Protein 2F51 (pdb70)

Secondary structure (DSSP, 8-state):
---SEEE-S-HHHHHHHHHH-SS-EEEEEE-TT-HHHHHHHHHHHHHHHH-TTSEEEEEETTT-HHHHHHTT--SSSEEEEEEEETTEEEEEEEEES--HHHHHHHHHHH-/---EEEE-S-HHHHHHHHHH-SS-EEEEEE-TT-HHHHHHHHHHHHHHHH-TTSEEEEEETTT-HHHHHHTT--SSSEEEEEEEETTEEEEEEEEES--HHHHHHHHHHH-

B-factor: mean 10.54, std 7.81, range [2.0, 58.75]

Solvent-accessible surface area: 11520 Å² total; per-residue (Å²): 157,97,57,10,34,108,17,98,32,82,49,102,40,0,36,67,65,0,53,123,9,133,20,7,0,1,0,0,0,28,0,88,176,12,7,40,4,55,8,0,15,99,35,1,59,78,12,1,127,83,33,178,90,11,20,2,1,34,0,19,32,102,139,8,26,121,0,3,107,60,43,61,21,104,66,34,1,4,0,25,0,0,71,102,104,63,125,123,44,82,58,47,30,106,20,87,20,15,63,1,66,91,0,94,50,12,11,132,169,51,191,165,94,57,11,29,112,13,98,30,84,61,136,41,0,52,88,97,1,61,120,13,131,17,13,0,1,0,0,0,29,0,88,38,8,24,55,4,105,151,0,16,151,53,1,56,62,7,4,122,74,33,157,108,16,29,1,1,34,0,14,5,90,144,7,21,126,0,0,64,62,45,56,5,33,29,21,0,2,0,18,0,2,45,86,102,61,136,129,46,114,60,53,28,111,24,86,24,37,59,43,87,108,0,108,56,1,8,141,139,43,182

CATH classification: 3.40.30.10

Structure (mmCIF, N/CA/C/O backbone):
data_2F51
#
_entry.id   2F51
#
_cell.length_a   33.882
_cell.length_b   33.923
_cell.length_c   50.497
_cell.angle_alpha   106.20
_cell.angle_beta   109.02
_cell.angle_gamma   91.68
#
_symmetry.space_group_name_H-M   'P 1'
#
loop_
_entity.id
_entity.type
_entity.pdbx_description
1 polymer thioredoxin
2 water water
#
loop_
_atom_site.group_PDB
_atom_site.id
_atom_site.type_symbol
_atom_site.label_atom_id
_atom_site.label_alt_id
_atom_site.label_comp_id
_atom_site.label_asym_id
_atom_site.label_entity_id
_atom_site.label_seq_id
_atom_site.pdbx_PDB_ins_code
_atom_site.Cartn_x
_atom_site.Cartn_y
_atom_site.Cartn_z
_atom_site.occupancy
_atom_site.B_iso_or_equiv
_atom_site.auth_seq_id
_atom_site.auth_comp_id
_atom_site.auth_asym_id
_atom_site.auth_atom_id
_atom_site.pdbx_PDB_model_num
ATOM 1 N N . SER A 1 2 ? 1.756 -15.871 -24.568 1.00 18.86 2 SER A N 1
ATOM 2 C CA . SER A 1 2 ? 2.138 -14.431 -24.482 1.00 18.39 2 SER A CA 1
ATOM 3 C C . SER A 1 2 ? 1.756 -13.851 -23.121 1.00 18.27 2 SER A C 1
ATOM 4 O O . SER A 1 2 ? 0.825 -14.326 -22.483 1.00 18.64 2 SER A O 1
ATOM 7 N N . ASP A 1 3 ? 2.492 -12.831 -22.685 1.00 17.53 3 ASP A N 1
ATOM 8 C CA . ASP A 1 3 ? 2.202 -12.116 -21.436 1.00 16.29 3 ASP A CA 1
ATOM 9 C C . ASP A 1 3 ? 0.756 -11.584 -21.441 1.00 14.73 3 ASP A C 1
ATOM 10 O O . ASP A 1 3 ? 0.421 -10.724 -22.254 1.00 15.40 3 ASP A O 1
ATOM 15 N N . PRO A 1 4 ? -0.104 -12.090 -20.537 1.00 13.06 4 PRO A N 1
ATOM 16 C CA . PRO A 1 4 ? -1.485 -11.609 -20.524 1.00 12.04 4 PRO A CA 1
ATOM 17 C C . PRO A 1 4 ? -1.700 -10.294 -19.766 1.00 11.10 4 PRO A C 1
ATOM 18 O O . PRO A 1 4 ? -2.720 -9.634 -19.973 1.00 11.72 4 PRO A O 1
ATOM 22 N N . ILE A 1 5 ? -0.757 -9.922 -18.908 1.00 9.62 5 ILE A N 1
ATOM 23 C CA A ILE A 1 5 ? -0.878 -8.731 -18.067 0.50 9.28 5 ILE A CA 1
ATOM 24 C CA B ILE A 1 5 ? -0.909 -8.728 -18.079 0.50 9.30 5 ILE A CA 1
ATOM 25 C C . ILE A 1 5 ? -0.679 -7.466 -18.910 1.00 8.80 5 ILE A C 1
ATOM 26 O O . ILE A 1 5 ? 0.245 -7.391 -19.694 1.00 7.62 5 ILE A O 1
ATOM 35 N N . VAL A 1 6 ? -1.548 -6.485 -18.728 1.00 7.81 6 VAL A N 1
ATOM 36 C CA . VAL A 1 6 ? -1.413 -5.187 -19.378 1.00 7.77 6 VAL A CA 1
ATOM 37 C C . VAL A 1 6 ? -0.544 -4.304 -18.487 1.00 7.47 6 VAL A C 1
ATOM 38 O O . VAL A 1 6 ? -0.896 -4.023 -17.355 1.00 5.39 6 VAL A O 1
ATOM 42 N N . HIS A 1 7 ? 0.618 -3.912 -18.992 1.00 7.43 7 HIS A N 1
ATOM 43 C CA . HIS A 1 7 ? 1.532 -3.032 -18.268 1.00 8.34 7 HIS A CA 1
ATOM 44 C C . HIS A 1 7 ? 1.271 -1.627 -18.766 1.00 8.12 7 HIS A C 1
ATOM 45 O O . HIS A 1 7 ? 1.808 -1.209 -19.794 1.00 9.10 7 HIS A O 1
ATOM 52 N N . PHE A 1 8 ? 0.394 -0.929 -18.062 1.00 7.43 8 PHE A N 1
ATOM 53 C CA . PHE A 1 8 ? -0.147 0.326 -18.543 1.00 7.57 8 PHE A CA 1
ATOM 54 C C . PHE A 1 8 ? 0.856 1.477 -18.413 1.00 8.18 8 PHE A C 1
ATOM 55 O O . PHE A 1 8 ? 1.588 1.571 -17.427 1.00 8.50 8 PHE A O 1
ATOM 63 N N . ASN A 1 9 ? 0.851 2.344 -19.422 1.00 7.61 9 ASN A N 1
ATOM 64 C CA A ASN A 1 9 ? 1.650 3.563 -19.435 0.60 8.14 9 ASN A CA 1
ATOM 65 C CA B ASN A 1 9 ? 1.661 3.559 -19.440 0.40 8.08 9 ASN A CA 1
ATOM 66 C C . ASN A 1 9 ? 0.834 4.642 -20.121 1.00 7.92 9 ASN A C 1
ATOM 67 O O . ASN A 1 9 ? 0.475 4.506 -21.289 1.00 8.24 9 ASN A O 1
ATOM 76 N N . GLY A 1 10 ? 0.508 5.696 -19.386 1.00 7.81 10 GLY A N 1
ATOM 77 C CA . GLY A 1 10 ? -0.270 6.791 -19.947 1.00 7.59 10 GLY A CA 1
ATOM 78 C C . GLY A 1 10 ? -0.938 7.661 -18.894 1.00 6.63 10 GLY A C 1
ATOM 79 O O . GLY A 1 10 ? -0.659 7.541 -17.708 1.00 7.15 10 GLY A O 1
ATOM 80 N N . THR A 1 11 ? -1.820 8.534 -19.365 1.00 5.64 11 THR A N 1
ATOM 81 C CA . THR A 1 11 ? -2.519 9.502 -18.537 1.00 6.22 11 THR A CA 1
ATOM 82 C C . THR A 1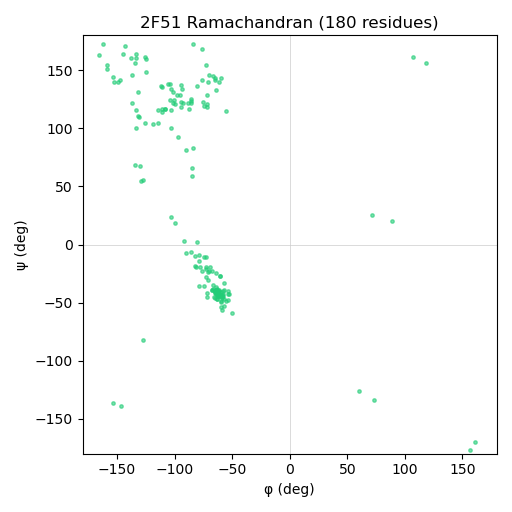 11 ? -3.730 8.871 -17.899 1.00 5.95 11 THR A C 1
ATOM 83 O O . THR A 1 11 ? -4.095 7.757 -18.238 1.00 5.94 11 THR A O 1
ATOM 87 N N . HIS A 1 12 ? -4.369 9.607 -16.993 1.00 4.55 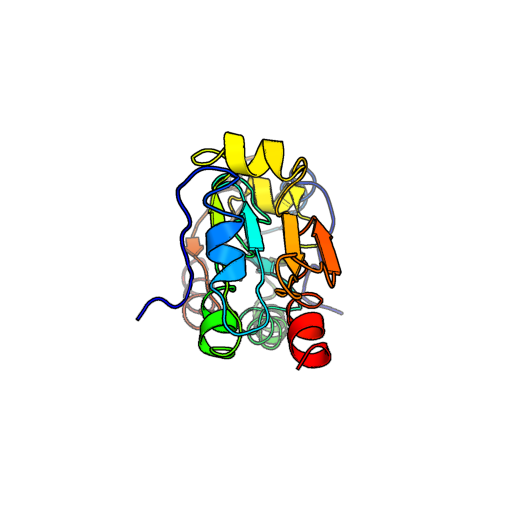12 HIS A N 1
ATOM 88 C CA . HIS A 1 12 ? -5.623 9.176 -16.386 1.00 4.75 12 HIS A CA 1
ATOM 89 C C . HIS A 1 12 ? -6.678 8.875 -17.458 1.00 4.78 12 HIS A C 1
ATOM 90 O O . HIS A 1 12 ? -7.320 7.820 -17.430 1.00 4.01 12 HIS A O 1
ATOM 97 N N . GLU A 1 13 ? -6.859 9.791 -18.405 1.00 5.68 13 GLU A N 1
ATOM 98 C CA . GLU A 1 13 ? -7.837 9.561 -19.493 1.00 5.86 13 GLU A CA 1
ATOM 99 C C . GLU A 1 13 ? -7.467 8.336 -20.341 1.00 4.55 13 GLU A C 1
ATOM 100 O O . GLU A 1 13 ? -8.336 7.542 -20.718 1.00 4.33 13 GLU A O 1
ATOM 106 N N . ALA A 1 14 ? -6.183 8.166 -20.627 1.00 4.16 14 ALA A N 1
ATOM 107 C CA . ALA A 1 14 ? -5.716 6.970 -21.322 1.00 4.80 14 ALA A CA 1
ATOM 108 C C . ALA A 1 14 ? -6.079 5.698 -20.550 1.00 4.09 14 ALA A C 1
ATOM 109 O O . ALA A 1 14 ? -6.519 4.714 -21.152 1.00 2.76 14 ALA A O 1
ATOM 111 N N . LEU A 1 15 ? -5.912 5.719 -19.225 1.00 3.34 15 LEU A N 1
ATOM 112 C CA A LEU A 1 15 ? -6.281 4.582 -18.374 0.20 4.01 15 LEU A CA 1
ATOM 113 C CA B LEU A 1 15 ? -6.281 4.573 -18.394 0.80 3.73 15 LEU A CA 1
ATOM 114 C C . LEU A 1 15 ? -7.782 4.304 -18.472 1.00 3.82 15 LEU A C 1
ATOM 115 O O . LEU A 1 15 ? -8.200 3.165 -18.676 1.00 2.85 15 LEU A O 1
ATOM 124 N N . LEU A 1 16 ? -8.593 5.347 -18.328 1.00 4.57 16 LEU A N 1
ATOM 125 C CA . LEU A 1 16 ? -10.047 5.182 -18.415 1.00 4.83 16 LEU A CA 1
ATOM 126 C C . LEU A 1 16 ? -10.476 4.592 -19.767 1.00 5.20 16 LEU A C 1
ATOM 127 O O . LEU A 1 16 ? -11.321 3.681 -19.822 1.00 5.27 16 LEU A O 1
ATOM 132 N N . ASN A 1 17 ? -9.899 5.101 -20.852 1.00 3.93 17 ASN A N 1
ATOM 133 C CA . ASN A 1 17 ? -10.197 4.568 -22.172 1.00 5.12 17 ASN A CA 1
ATOM 134 C C . ASN A 1 17 ? -9.768 3.118 -22.347 1.00 4.48 17 ASN A C 1
ATOM 135 O O . ASN A 1 17 ? -10.498 2.339 -22.951 1.00 4.68 17 ASN A O 1
ATOM 140 N N . ARG A 1 18 ? -8.612 2.747 -21.790 1.00 4.36 18 ARG A N 1
ATOM 141 C CA . ARG A 1 18 ? -8.144 1.367 -21.879 1.00 4.09 18 ARG A CA 1
ATOM 142 C C . ARG A 1 18 ? -9.097 0.428 -21.135 1.00 3.88 18 ARG A C 1
ATOM 143 O O . ARG A 1 18 ? -9.383 -0.663 -21.603 1.00 4.50 18 ARG A O 1
ATOM 151 N N . ILE A 1 19 ? -9.547 0.848 -19.961 1.00 4.03 19 ILE A N 1
ATOM 152 C CA . ILE A 1 19 ? -10.521 0.073 -19.173 1.00 4.18 19 ILE A CA 1
ATOM 153 C C . ILE A 1 19 ? -11.783 -0.144 -20.008 1.00 4.83 19 ILE A C 1
ATOM 154 O O . ILE A 1 19 ? -12.303 -1.264 -20.074 1.00 4.88 19 ILE A O 1
ATOM 159 N N . LYS A 1 20 ? -12.251 0.915 -20.675 1.00 4.97 20 LYS A N 1
ATOM 160 C CA . LYS A 1 20 ? -13.460 0.841 -21.498 1.00 5.45 20 LYS A CA 1
ATOM 161 C C . LYS A 1 20 ? -13.273 -0.003 -22.759 1.00 5.23 20 LYS A C 1
ATOM 162 O O . LYS A 1 20 ? -14.251 -0.439 -23.357 1.00 6.28 20 LYS A O 1
ATOM 168 N N . GLU A 1 21 ? -12.024 -0.222 -23.169 1.00 4.77 21 GLU A N 1
ATOM 169 C CA . GLU A 1 21 ? -11.731 -1.164 -24.266 1.00 5.40 21 GLU A CA 1
ATOM 170 C C . GLU A 1 21 ? -11.889 -2.650 -23.893 1.00 4.71 21 GLU A C 1
ATOM 171 O O . GLU A 1 21 ? -12.020 -3.487 -24.786 1.00 4.55 21 GLU A O 1
ATOM 177 N N . ALA A 1 22 ? -11.867 -2.978 -22.603 1.00 4.41 22 ALA A N 1
ATOM 178 C CA . ALA A 1 22 ? -11.975 -4.363 -22.163 1.00 4.31 22 ALA A CA 1
ATOM 179 C C . ALA A 1 22 ? -13.339 -4.987 -22.505 1.00 4.91 22 ALA A C 1
ATOM 180 O O . ALA A 1 22 ? -14.372 -4.308 -22.446 1.00 4.02 22 ALA A O 1
ATOM 182 N N . PRO A 1 23 ? -13.344 -6.273 -22.901 1.00 4.90 23 PRO A N 1
ATOM 183 C CA . PRO A 1 23 ? -14.595 -6.961 -23.210 1.00 4.89 23 PRO A CA 1
ATOM 184 C C . PRO A 1 23 ? -15.426 -7.386 -21.993 1.00 4.56 23 PRO A C 1
ATOM 185 O O . PRO A 1 23 ? -16.651 -7.567 -22.120 1.00 4.34 23 PRO A O 1
ATOM 189 N N . GLY A 1 24 ? -14.783 -7.529 -20.836 1.00 4.24 24 GLY A N 1
ATOM 190 C CA . GLY A 1 24 ? -15.463 -7.946 -19.622 1.00 3.71 24 GLY A CA 1
ATOM 191 C C . GLY A 1 24 ? -14.893 -7.336 -18.355 1.00 3.62 24 GLY A C 1
ATOM 192 O O . GLY A 1 24 ? -14.555 -6.139 -18.309 1.00 2.53 24 GLY A O 1
ATOM 193 N N . LEU A 1 25 ? -14.796 -8.163 -17.318 1.00 3.89 25 LEU A N 1
ATOM 194 C CA . LEU A 1 25 ? -14.252 -7.743 -16.040 1.00 4.28 25 LEU A CA 1
ATOM 195 C C . LEU A 1 25 ? -12.817 -7.258 -16.197 1.00 3.86 25 LEU A C 1
AT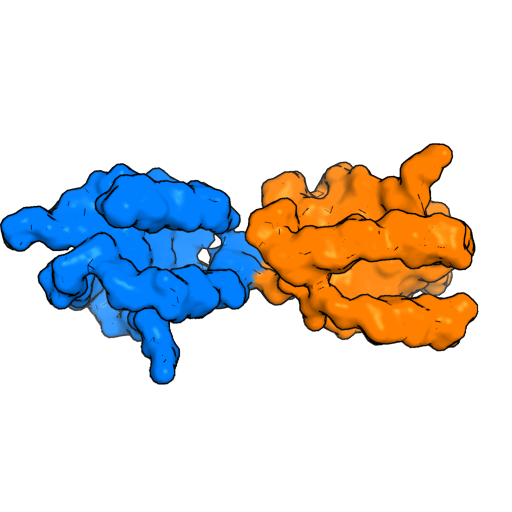OM 196 O O . LEU A 1 25 ? -12.031 -7.818 -16.955 1.00 2.79 25 LEU A O 1
ATOM 201 N N . VAL A 1 26 ? -12.485 -6.240 -15.431 1.00 4.27 26 VAL A N 1
ATOM 202 C CA A VAL A 1 26 ? -11.096 -5.826 -15.347 0.15 4.16 26 VAL A CA 1
ATOM 203 C CA B VAL A 1 26 ? -11.137 -5.688 -15.348 0.85 3.96 26 VAL A CA 1
ATOM 204 C C . VAL A 1 26 ? -10.685 -5.634 -13.891 1.00 3.91 26 VAL A C 1
ATOM 205 O O . VAL A 1 26 ? -11.466 -5.198 -13.048 1.00 3.89 26 VAL A O 1
ATOM 212 N N . LEU A 1 27 ? -9.446 -6.062 -13.613 1.00 4.17 27 LEU A N 1
ATOM 213 C CA A LEU A 1 27 ? -8.774 -5.780 -12.354 0.65 4.22 27 LEU A CA 1
ATOM 214 C CA B LEU A 1 27 ? -8.769 -5.796 -12.353 0.35 4.26 27 LEU A CA 1
ATOM 215 C C . LEU A 1 27 ? -7.652 -4.802 -12.627 1.00 3.97 27 LEU A C 1
ATOM 216 O O . LEU A 1 27 ? -6.759 -5.085 -13.435 1.00 4.33 27 LEU A O 1
ATOM 225 N N . VAL A 1 28 ? -7.705 -3.654 -11.973 1.00 4.05 28 VAL A N 1
ATOM 226 C CA . VAL A 1 28 ? -6.633 -2.653 -12.060 1.00 5.43 28 VAL A CA 1
ATOM 227 C C . VAL A 1 28 ? -5.842 -2.742 -10.752 1.00 6.33 28 VAL A C 1
ATOM 228 O O . VAL A 1 28 ? -6.423 -2.677 -9.674 1.00 7.20 28 VAL A O 1
ATOM 232 N N . ASP A 1 29 ? -4.534 -2.952 -10.864 1.00 5.16 29 ASP A N 1
ATOM 233 C CA . ASP A 1 29 ? -3.614 -3.026 -9.726 1.00 5.27 29 ASP A CA 1
ATOM 234 C C . ASP A 1 29 ? -2.637 -1.832 -9.794 1.00 3.94 29 ASP A C 1
ATOM 235 O O . ASP A 1 29 ? -1.705 -1.804 -10.609 1.00 4.11 29 ASP A O 1
ATOM 240 N N . PHE A 1 30 ? -2.863 -0.845 -8.933 1.00 3.52 30 PHE A N 1
ATOM 241 C CA . PHE A 1 30 ? -1.897 0.236 -8.741 1.00 4.12 30 PHE A CA 1
ATOM 242 C C . PHE A 1 30 ? -0.854 -0.183 -7.705 1.00 5.30 30 PHE A C 1
ATOM 243 O O . PHE A 1 30 ? -1.188 -0.530 -6.568 1.00 4.01 30 PHE A O 1
ATOM 251 N N . PHE A 1 31 ? 0.405 -0.109 -8.104 1.00 4.65 31 PHE A N 1
ATOM 252 C CA . PHE A 1 31 ? 1.508 -0.666 -7.323 1.00 5.66 31 PHE A CA 1
ATOM 253 C C . PHE A 1 31 ? 2.759 0.196 -7.448 1.00 5.15 31 PHE A C 1
ATOM 254 O O . PHE A 1 31 ? 2.838 1.053 -8.320 1.00 4.30 31 PHE A O 1
ATOM 262 N N . ALA A 1 32 ? 3.707 -0.024 -6.538 1.00 6.01 32 ALA A N 1
ATOM 263 C CA . ALA A 1 32 ? 5.070 0.476 -6.648 1.00 6.53 32 ALA A CA 1
ATOM 264 C C . ALA A 1 32 ? 6.028 -0.701 -6.523 1.00 7.02 32 ALA A C 1
ATOM 265 O O . ALA A 1 32 ? 5.744 -1.662 -5.802 1.00 6.82 32 ALA A O 1
ATOM 267 N N . THR A 1 33 ? 7.176 -0.612 -7.204 1.00 7.10 33 THR A N 1
ATOM 268 C CA . THR A 1 33 ? 8.150 -1.714 -7.261 1.00 7.60 33 THR A CA 1
ATOM 269 C C . THR A 1 33 ? 8.881 -1.966 -5.934 1.00 7.45 33 THR A C 1
ATOM 270 O O . THR A 1 33 ? 9.388 -3.061 -5.696 1.00 7.52 33 THR A O 1
ATOM 274 N N . TRP A 1 34 ? 8.929 -0.951 -5.069 1.00 7.02 34 TRP A N 1
ATOM 275 C CA . TRP A 1 34 ? 9.606 -1.044 -3.776 1.00 6.76 34 TRP A CA 1
ATOM 276 C C . TRP A 1 34 ? 8.692 -1.536 -2.648 1.00 5.90 34 TRP A C 1
ATOM 277 O O . TRP A 1 34 ? 9.155 -1.778 -1.537 1.00 5.62 34 TRP A O 1
ATOM 288 N N . CYS A 1 35 ? 7.405 -1.657 -2.963 1.00 7.33 35 CYS A N 1
ATOM 289 C CA A CYS A 1 35 ? 6.388 -2.069 -2.001 0.60 6.92 35 CYS A CA 1
ATOM 290 C CA B CYS A 1 35 ? 6.350 -2.061 -2.036 0.40 6.78 35 CYS A CA 1
ATOM 291 C C . CYS A 1 35 ? 6.314 -3.596 -1.903 1.00 6.64 35 CYS A C 1
ATOM 292 O O . CYS A 1 35 ? 6.094 -4.291 -2.888 1.00 6.75 35 CYS A O 1
ATOM 297 N N . GLY A 1 36 ? 6.535 -4.113 -0.694 1.00 6.75 36 GLY A N 1
ATOM 298 C CA . GLY A 1 36 ? 6.580 -5.554 -0.437 1.00 6.58 36 GLY A CA 1
ATOM 299 C C . GLY A 1 36 ? 5.318 -6.325 -0.789 1.00 6.62 36 GLY A C 1
ATOM 300 O O . GLY A 1 36 ? 5.376 -7.282 -1.557 1.00 7.29 36 GLY A O 1
ATOM 301 N N . PRO A 1 37 ? 4.162 -5.930 -0.222 1.00 7.42 37 PRO A N 1
ATOM 302 C CA . PRO A 1 37 ? 2.885 -6.533 -0.615 1.00 7.11 37 PRO A CA 1
ATOM 303 C C . PRO A 1 37 ? 2.639 -6.473 -2.129 1.00 7.10 37 PRO A C 1
ATOM 304 O O . PRO A 1 37 ? 2.140 -7.445 -2.706 1.00 5.78 37 PRO A O 1
ATOM 308 N N . CYS A 1 38 ? 2.989 -5.347 -2.759 1.00 6.89 38 CYS A N 1
ATOM 309 C CA A CYS A 1 38 ? 2.888 -5.207 -4.217 0.60 6.90 38 CYS A CA 1
ATOM 310 C CA B CYS A 1 38 ? 2.875 -5.208 -4.210 0.40 7.05 38 CYS A CA 1
ATOM 311 C C . CYS A 1 38 ? 3.745 -6.237 -4.943 1.00 7.09 38 CYS A C 1
ATOM 312 O O . CYS A 1 38 ? 3.318 -6.825 -5.932 1.00 7.59 38 CYS A O 1
ATOM 317 N N . GLN A 1 39 ? 4.975 -6.418 -4.465 1.00 7.40 39 GLN A N 1
ATOM 318 C CA . GLN A 1 39 ? 5.912 -7.358 -5.052 1.00 7.68 39 GLN A CA 1
ATOM 319 C C . GLN A 1 39 ? 5.360 -8.777 -4.953 1.00 7.80 39 GLN A C 1
ATOM 320 O O . GLN A 1 39 ? 5.424 -9.549 -5.905 1.00 6.62 39 GLN A O 1
ATOM 326 N N . ARG A 1 40 ? 4.799 -9.104 -3.796 1.00 7.52 40 ARG A N 1
ATOM 327 C CA A ARG A 1 40 ? 4.294 -10.447 -3.548 0.70 8.01 40 ARG A CA 1
ATOM 328 C CA B ARG A 1 40 ? 4.301 -10.449 -3.551 0.30 8.27 40 ARG A CA 1
ATOM 329 C C . ARG A 1 40 ? 3.051 -10.728 -4.390 1.00 8.50 40 ARG A C 1
ATOM 330 O O . ARG A 1 40 ? 2.904 -11.816 -4.937 1.00 9.74 40 ARG A O 1
ATOM 345 N N . LEU A 1 41 ? 2.167 -9.736 -4.507 1.00 8.00 41 LEU A N 1
ATOM 346 C CA . LEU A 1 41 ? 1.027 -9.823 -5.418 1.00 7.87 41 LEU A CA 1
ATOM 347 C C . LEU A 1 41 ? 1.490 -9.957 -6.885 1.00 6.90 41 LEU A C 1
ATOM 348 O O . LEU A 1 41 ? 0.957 -10.763 -7.654 1.00 7.22 41 LEU A O 1
ATOM 353 N N . GLY A 1 42 ? 2.494 -9.176 -7.264 1.00 7.03 42 GLY A N 1
ATOM 354 C CA . GLY A 1 42 ? 3.018 -9.208 -8.635 1.00 6.60 42 GLY A CA 1
ATOM 355 C C . GLY A 1 42 ? 3.571 -10.547 -9.075 1.00 7.26 42 GLY A C 1
ATOM 356 O O . GLY A 1 42 ? 3.593 -10.857 -10.268 1.00 6.91 42 GLY A O 1
ATOM 357 N N . GLN A 1 43 ? 4.038 -11.346 -8.120 1.00 6.90 43 GLN A N 1
ATOM 358 C CA A GLN A 1 43 ? 4.586 -12.650 -8.452 0.30 6.56 43 GLN A CA 1
ATOM 359 C CA B GLN A 1 43 ? 4.582 -12.672 -8.390 0.70 6.71 43 GLN A CA 1
ATOM 360 C C . GLN A 1 43 ? 3.491 -13.659 -8.784 1.00 6.68 43 GLN A C 1
ATOM 361 O O . GLN A 1 43 ? 3.737 -14.582 -9.544 1.00 6.85 43 GLN A O 1
ATOM 372 N N . ILE A 1 44 ? 2.282 -13.470 -8.249 1.00 6.38 44 ILE A N 1
ATOM 373 C CA A ILE A 1 44 ? 1.200 -14.440 -8.493 0.50 7.00 44 ILE A CA 1
ATOM 374 C CA B ILE A 1 44 ? 1.175 -14.425 -8.453 0.50 7.04 44 ILE A CA 1
ATOM 375 C C . ILE A 1 44 ? 0.149 -13.976 -9.508 1.00 6.52 44 ILE A C 1
ATOM 376 O O . ILE A 1 44 ? -0.579 -14.807 -10.080 1.00 6.81 44 ILE A O 1
ATOM 385 N N . LEU A 1 45 ? 0.090 -12.678 -9.789 1.00 6.89 45 LEU A N 1
ATOM 386 C CA A LEU A 1 45 ? -0.891 -12.160 -10.750 0.40 7.23 45 LEU A CA 1
ATOM 387 C CA B LEU A 1 45 ? -0.890 -12.158 -10.757 0.60 7.22 45 LEU A CA 1
ATOM 388 C C . LEU A 1 45 ? -0.814 -12.844 -12.135 1.00 7.25 45 LEU A C 1
ATOM 389 O O . LEU A 1 45 ? -1.843 -13.174 -12.719 1.00 7.22 45 LEU A O 1
ATOM 398 N N . PRO A 1 46 ? 0.402 -13.060 -12.665 1.00 7.28 46 PRO A N 1
ATOM 399 C CA . PRO A 1 46 ? 0.461 -13.694 -13.997 1.00 7.49 46 PRO A CA 1
ATOM 400 C C . PRO A 1 46 ? -0.245 -15.049 -14.088 1.00 7.48 46 PRO A C 1
ATOM 401 O O . PRO A 1 46 ? -0.913 -15.329 -15.093 1.00 6.09 46 PRO A O 1
ATOM 405 N N . SER A 1 47 ? -0.116 -15.865 -13.040 1.00 7.22 47 SER A N 1
ATOM 406 C CA . SER A 1 47 ? -0.818 -17.137 -12.959 1.00 6.88 47 SER A CA 1
ATOM 407 C C . SER A 1 47 ? -2.342 -16.980 -12.923 1.00 7.09 47 SER A C 1
ATOM 408 O O . SER A 1 47 ? -3.067 -17.734 -13.602 1.00 6.37 47 SER A O 1
ATOM 411 N N . ILE A 1 48 ? -2.827 -16.011 -12.140 1.00 5.48 48 ILE A N 1
ATOM 412 C CA . ILE A 1 48 ? -4.268 -15.713 -12.088 1.00 5.73 48 ILE A CA 1
ATOM 413 C C . ILE A 1 48 ? -4.737 -15.216 -13.450 1.00 4.83 48 ILE A C 1
ATOM 414 O O . ILE A 1 48 ? -5.791 -15.620 -13.925 1.00 5.19 48 ILE A O 1
ATOM 419 N N . ALA A 1 49 ? -3.935 -14.373 -14.091 1.00 4.96 49 ALA A N 1
ATOM 420 C CA . ALA A 1 49 ? -4.299 -13.822 -15.394 1.00 5.30 49 ALA A CA 1
ATOM 421 C C . ALA A 1 49 ? -4.377 -14.891 -16.471 1.00 6.09 49 ALA A C 1
ATOM 422 O O . ALA A 1 49 ? -5.270 -14.848 -17.319 1.00 6.13 49 ALA A O 1
ATOM 424 N N . GLU A 1 50 ? -3.426 -15.825 -16.446 1.00 5.79 50 GLU A N 1
ATOM 425 C CA . GLU A 1 50 ? -3.341 -16.908 -17.439 1.00 7.13 50 GLU A CA 1
ATOM 426 C C . GLU A 1 50 ? -4.553 -17.833 -17.356 1.00 7.34 50 GLU A C 1
ATOM 427 O O . GLU A 1 50 ? -5.029 -18.325 -18.387 1.00 7.73 50 GLU A O 1
ATOM 433 N N . ALA A 1 51 ? -5.038 -18.058 -16.129 1.00 7.75 51 ALA A N 1
ATOM 434 C CA . ALA A 1 51 ? -6.199 -18.921 -15.879 1.00 7.97 51 ALA A CA 1
ATOM 435 C C . ALA A 1 51 ? -7.550 -18.227 -16.082 1.00 8.04 51 ALA A C 1
ATOM 436 O O . ALA A 1 51 ? -8.583 -18.886 -16.051 1.00 7.28 51 ALA A O 1
ATOM 438 N N . ASN A 1 52 ? -7.543 -16.907 -16.255 1.00 8.19 52 ASN A N 1
ATOM 439 C CA . ASN A 1 52 ? -8.769 -16.129 -16.391 1.00 8.57 52 ASN A CA 1
ATOM 440 C C . ASN A 1 52 ? -8.627 -15.153 -17.553 1.00 9.07 52 ASN A C 1
ATOM 441 O O . ASN A 1 52 ? -8.583 -13.933 -17.357 1.00 9.43 52 ASN A O 1
ATOM 446 N N . LYS A 1 53 ? -8.573 -15.691 -18.768 1.00 9.08 53 LYS A N 1
ATOM 447 C CA A LYS A 1 53 ? -8.343 -14.885 -19.972 0.50 10.04 53 LYS A CA 1
ATOM 448 C CA B LYS A 1 53 ? -8.322 -14.856 -19.941 0.50 9.90 53 LYS A CA 1
ATOM 449 C C . LYS A 1 53 ? -9.535 -13.999 -20.298 1.00 10.04 53 LYS A C 1
ATOM 450 O O . LYS A 1 53 ? -9.411 -13.044 -21.062 1.00 10.72 53 LYS A O 1
ATOM 461 N N . ASP A 1 54 ? -10.692 -14.331 -19.726 1.00 9.70 54 ASP A N 1
ATOM 462 C CA . ASP A 1 54 ? -11.898 -13.504 -19.858 1.00 10.29 54 ASP A CA 1
ATOM 463 C C . ASP A 1 54 ? -11.832 -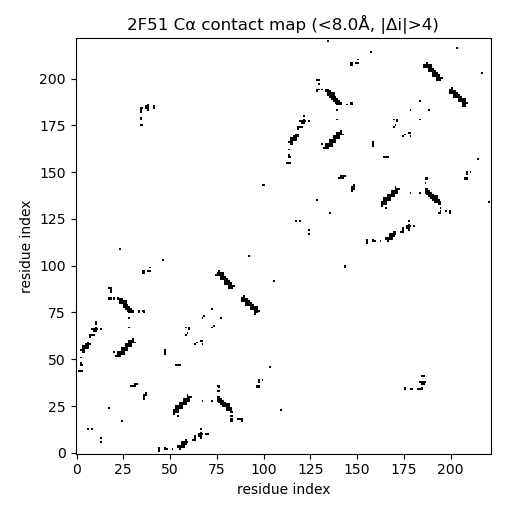12.199 -19.036 1.00 9.69 54 ASP A C 1
ATOM 464 O O . ASP A 1 54 ? -12.687 -11.327 -19.205 1.00 10.92 54 ASP A O 1
ATOM 469 N N . VAL A 1 55 ? -10.834 -12.078 -18.160 1.00 7.65 55 VAL A N 1
ATOM 470 C CA A VAL A 1 55 ? -10.630 -10.906 -17.305 0.85 6.75 55 VAL A CA 1
ATOM 471 C CA B VAL A 1 55 ? -10.676 -10.851 -17.382 0.15 7.31 55 VAL A CA 1
ATOM 472 C C . VAL A 1 55 ? -9.361 -10.185 -17.763 1.00 6.41 55 VAL A C 1
ATOM 473 O O . VAL A 1 55 ? -8.354 -10.847 -18.074 1.00 6.34 55 VAL A O 1
ATOM 480 N N . THR A 1 56 ? -9.403 -8.860 -17.779 1.00 5.11 56 THR A N 1
ATOM 481 C CA . THR A 1 56 ? -8.262 -8.032 -18.184 1.00 5.07 56 T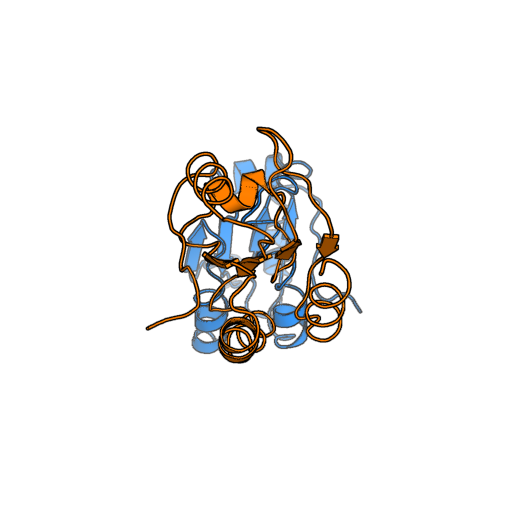HR A CA 1
ATOM 482 C C . THR A 1 56 ? -7.553 -7.530 -16.941 1.00 4.92 56 THR A C 1
ATOM 483 O O . THR A 1 56 ? -8.173 -6.888 -16.086 1.00 5.48 56 THR A O 1
ATOM 487 N N . PHE A 1 57 ? -6.273 -7.857 -16.811 1.00 3.93 57 PHE A N 1
ATOM 488 C CA . PHE A 1 57 ? -5.501 -7.457 -15.653 1.00 4.68 57 PHE A CA 1
ATOM 489 C C . PHE A 1 57 ? -4.602 -6.294 -16.038 1.00 4.28 57 PHE A C 1
ATOM 490 O O . PHE A 1 57 ? -3.721 -6.452 -16.878 1.00 4.70 57 PHE A O 1
ATOM 498 N N . ILE A 1 58 ? -4.842 -5.134 -15.436 1.00 4.29 58 ILE A N 1
ATOM 499 C CA A ILE A 1 58 ? -4.094 -3.915 -15.761 0.90 4.33 58 ILE A CA 1
ATOM 500 C CA B ILE A 1 58 ? -4.125 -3.893 -15.750 0.10 4.74 58 ILE A CA 1
ATOM 501 C C . ILE A 1 58 ? -3.247 -3.472 -14.574 1.00 4.80 58 ILE A C 1
ATOM 502 O O . ILE A 1 58 ? -3.768 -3.158 -13.514 1.00 6.20 58 ILE A O 1
ATOM 511 N N . LYS A 1 59 ? -1.931 -3.445 -14.765 1.00 4.67 59 LYS A N 1
ATOM 512 C CA . LYS A 1 59 ? -0.999 -2.990 -13.734 1.00 5.32 59 LYS A CA 1
ATOM 513 C C . LYS A 1 59 ? -0.541 -1.570 -14.036 1.00 5.01 59 LYS A C 1
ATOM 514 O O . LYS A 1 59 ? -0.168 -1.251 -15.159 1.00 4.03 59 LYS A O 1
ATOM 520 N N . VAL A 1 60 ? -0.612 -0.718 -13.023 1.00 5.23 60 VAL A N 1
ATOM 521 C CA . VAL A 1 60 ? -0.284 0.684 -13.153 1.00 4.95 60 VAL A CA 1
ATOM 522 C C . VAL A 1 60 ? 0.773 1.046 -12.109 1.00 5.24 60 VAL A C 1
ATOM 523 O O . VAL A 1 60 ? 0.473 1.177 -10.927 1.00 4.97 60 VAL A O 1
ATOM 527 N N . ASP A 1 61 ? 2.004 1.204 -12.569 1.00 5.92 61 ASP A N 1
ATOM 528 C CA . ASP A 1 61 ? 3.121 1.603 -11.720 1.00 6.13 61 ASP A CA 1
ATOM 529 C C . ASP A 1 61 ? 2.934 3.079 -11.366 1.00 5.99 61 ASP A C 1
ATOM 530 O O . ASP A 1 61 ? 2.881 3.955 -12.249 1.00 5.70 61 ASP A O 1
ATOM 535 N N . VAL A 1 62 ? 2.788 3.344 -10.068 1.00 5.56 62 VAL A N 1
ATOM 536 C CA . VAL A 1 62 ? 2.426 4.694 -9.598 1.00 6.12 62 VAL A CA 1
ATOM 537 C C . VAL A 1 62 ? 3.556 5.689 -9.754 1.00 6.44 62 VAL A C 1
ATOM 538 O O . VAL A 1 62 ? 3.317 6.913 -9.793 1.00 6.55 62 VAL A O 1
ATOM 542 N N . ASP A 1 63 ? 4.782 5.175 -9.808 1.00 6.58 63 ASP A N 1
ATOM 543 C CA . ASP A 1 63 ? 5.960 6.026 -10.044 1.00 7.26 63 ASP A CA 1
ATOM 544 C C . ASP A 1 63 ? 6.094 6.502 -11.492 1.00 7.20 63 ASP A C 1
ATOM 545 O O . ASP A 1 63 ? 6.538 7.626 -11.748 1.00 7.28 63 ASP A O 1
ATOM 550 N N . LYS A 1 64 ? 5.724 5.654 -12.436 1.00 7.65 64 LYS A N 1
ATOM 551 C CA A LYS A 1 64 ? 5.784 6.059 -13.847 0.50 7.82 64 LYS A CA 1
ATOM 552 C CA B LYS A 1 64 ? 5.763 5.985 -13.856 0.50 7.70 64 LYS A CA 1
ATOM 553 C C . LYS A 1 64 ? 4.469 6.631 -14.348 1.00 7.94 64 LYS A C 1
ATOM 554 O O . LYS A 1 64 ? 4.459 7.327 -15.375 1.00 9.33 64 LYS A O 1
ATOM 565 N N . ASN A 1 65 ? 3.379 6.374 -13.632 1.00 6.89 65 ASN A N 1
ATOM 566 C CA . ASN A 1 65 ? 2.062 6.885 -13.999 1.00 7.34 65 ASN A CA 1
ATOM 567 C C . ASN A 1 65 ? 1.419 7.601 -12.818 1.00 6.13 65 ASN A C 1
ATOM 568 O O . ASN A 1 65 ? 0.292 7.305 -12.426 1.00 5.69 65 ASN A O 1
ATOM 573 N N . GLY A 1 66 ? 2.153 8.578 -12.296 1.00 5.32 66 GLY A N 1
ATOM 574 C CA . GLY A 1 66 ? 1.744 9.358 -11.149 1.00 6.47 66 GLY A CA 1
ATOM 575 C C . GLY A 1 66 ? 0.466 10.136 -11.371 1.00 5.77 66 GLY A C 1
ATOM 576 O O . GLY A 1 66 ? -0.400 10.129 -10.517 1.00 6.19 66 GLY A O 1
ATOM 577 N N . ASN A 1 67 ? 0.342 10.783 -12.523 1.00 5.10 67 ASN A N 1
ATOM 578 C CA . ASN A 1 67 ? -0.866 11.542 -12.842 1.00 5.75 67 ASN A CA 1
ATOM 579 C C . ASN A 1 67 ? -2.108 10.649 -12.895 1.00 5.17 67 ASN A C 1
ATOM 580 O O . ASN A 1 67 ? -3.139 10.998 -12.328 1.00 6.00 67 ASN A O 1
ATOM 585 N N . ALA A 1 68 ? -1.994 9.488 -13.536 1.00 5.44 68 ALA A N 1
ATOM 586 C CA . ALA A 1 68 ? -3.103 8.523 -13.614 1.00 5.78 68 ALA A CA 1
ATOM 587 C C . ALA A 1 68 ? -3.540 8.079 -12.216 1.00 5.66 68 ALA A C 1
ATOM 588 O O . ALA A 1 68 ? -4.730 8.123 -11.878 1.00 6.33 68 ALA A O 1
ATOM 590 N N . ALA A 1 69 ? -2.568 7.678 -11.397 1.00 5.33 69 ALA A N 1
ATOM 591 C CA . ALA A 1 69 ? -2.831 7.190 -10.041 1.00 6.41 69 ALA A CA 1
ATOM 592 C C . ALA A 1 69 ? -3.444 8.273 -9.160 1.00 6.56 69 ALA A C 1
ATOM 593 O O . ALA A 1 69 ? -4.431 8.036 -8.434 1.00 7.32 69 ALA A O 1
ATOM 595 N N . ASP A 1 70 ? -2.847 9.464 -9.212 1.00 7.22 70 ASP A N 1
ATOM 596 C CA . ASP A 1 70 ? -3.290 10.576 -8.383 1.00 7.89 70 ASP A CA 1
ATOM 597 C C . ASP A 1 70 ? -4.713 10.993 -8.776 1.00 7.64 70 ASP A C 1
ATOM 598 O O . ASP A 1 70 ? -5.559 11.245 -7.903 1.00 7.00 70 ASP A O 1
ATOM 603 N N . ALA A 1 71 ? -4.988 11.004 -10.082 1.00 7.47 71 ALA A N 1
ATOM 604 C CA . ALA A 1 71 ? -6.305 11.379 -10.607 1.00 7.97 71 ALA A CA 1
ATOM 605 C C . ALA A 1 71 ? -7.348 10.299 -10.348 1.00 7.85 71 ALA A C 1
ATOM 606 O O . ALA A 1 71 ? -8.524 10.596 -10.218 1.00 6.52 71 ALA A O 1
ATOM 608 N N . TYR A 1 72 ? -6.905 9.048 -10.257 1.00 8.32 72 TYR A N 1
ATOM 609 C CA . TYR A 1 72 ? -7.800 7.926 -9.950 1.00 8.85 72 TYR A CA 1
ATOM 610 C C . TYR A 1 72 ? -8.121 7.852 -8.454 1.00 9.21 72 TYR A C 1
ATOM 611 O O . TYR A 1 72 ? -8.970 7.064 -8.035 1.00 9.64 72 TYR A O 1
ATOM 620 N N . GLY A 1 73 ? -7.431 8.659 -7.653 1.00 8.94 73 GLY A N 1
ATOM 621 C CA . GLY A 1 73 ? -7.679 8.745 -6.229 1.00 8.68 73 GLY A CA 1
ATOM 622 C C . GLY A 1 73 ? -6.897 7.765 -5.375 1.00 8.58 73 GLY A C 1
ATOM 623 O O . GLY A 1 73 ? -7.254 7.541 -4.213 1.00 8.71 73 GLY A O 1
ATOM 624 N N . VAL A 1 74 ? -5.801 7.233 -5.909 1.00 6.75 74 VAL A N 1
ATOM 625 C CA . VAL A 1 74 ? -5.002 6.229 -5.212 1.00 7.59 74 VAL A CA 1
ATOM 626 C C . VAL A 1 74 ? -4.086 6.900 -4.198 1.00 7.10 74 VAL A C 1
ATOM 627 O O . VAL A 1 74 ? -3.478 7.932 -4.492 1.00 6.43 74 VAL A O 1
ATOM 631 N N . SER A 1 75 ? -4.000 6.314 -3.006 1.00 6.84 75 SER A N 1
ATOM 632 C CA . SER A 1 75 ? -3.088 6.777 -1.969 1.00 7.73 75 SER A CA 1
ATOM 633 C C . SER A 1 75 ? -2.265 5.574 -1.516 1.00 8.22 75 SER A C 1
ATOM 634 O O . SER A 1 75 ? -1.170 5.355 -2.020 1.00 9.78 75 SER A O 1
ATOM 637 N N . SER A 1 76 ? -2.813 4.754 -0.626 1.00 7.46 76 SER A N 1
ATOM 638 C CA . SER A 1 76 ? -2.119 3.540 -0.192 1.00 6.53 76 SER A CA 1
ATOM 639 C C . SER A 1 76 ? -2.105 2.450 -1.280 1.00 6.35 76 SER A C 1
ATOM 640 O O . SER A 1 76 ? -2.983 2.407 -2.140 1.00 6.12 76 SER A O 1
ATOM 643 N N . ILE A 1 77 ? -1.104 1.572 -1.220 1.00 5.80 77 ILE A N 1
ATOM 644 C CA . ILE A 1 77 ? -0.917 0.526 -2.221 1.00 5.59 77 ILE A CA 1
ATOM 645 C C . ILE A 1 77 ? -0.648 -0.851 -1.598 1.00 5.45 77 ILE A C 1
ATOM 646 O O . ILE A 1 77 ? -0.324 -0.940 -0.408 1.00 5.39 77 ILE A O 1
ATOM 651 N N . PRO A 1 78 ? -0.853 -1.945 -2.366 1.00 5.41 78 PRO A N 1
ATOM 652 C CA . PRO A 1 78 ? -1.398 -1.998 -3.722 1.00 5.73 78 PRO A CA 1
ATOM 653 C C . PRO A 1 78 ? -2.886 -1.672 -3.670 1.00 5.76 78 PRO A C 1
ATOM 654 O O . PRO A 1 78 ? -3.574 -2.065 -2.727 1.00 6.17 78 PRO A O 1
ATOM 658 N N . ALA A 1 79 ? -3.356 -0.903 -4.642 1.00 5.39 79 ALA A N 1
ATOM 659 C CA . ALA A 1 79 ? -4.737 -0.494 -4.680 1.00 4.45 79 ALA A CA 1
ATOM 660 C C . ALA A 1 79 ? -5.379 -1.262 -5.812 1.00 4.07 79 ALA A C 1
ATOM 661 O O . ALA A 1 79 ? -4.986 -1.112 -6.979 1.00 4.50 79 ALA A O 1
ATOM 663 N N . LEU A 1 80 ? -6.346 -2.102 -5.452 1.00 4.41 80 LEU A N 1
ATOM 664 C CA . LEU A 1 80 ? -7.067 -2.948 -6.389 1.00 4.79 80 LEU A CA 1
ATOM 665 C C . LEU A 1 80 ? -8.474 -2.414 -6.639 1.00 4.49 80 LEU A C 1
ATOM 666 O O . LEU A 1 80 ? -9.183 -2.000 -5.706 1.00 6.14 80 LEU A O 1
ATOM 671 N N . PHE A 1 81 ? -8.878 -2.455 -7.904 1.00 3.99 81 PHE A N 1
ATOM 672 C CA . PHE A 1 81 ? -10.225 -2.087 -8.317 1.00 3.94 81 PHE A CA 1
ATOM 673 C C . PHE A 1 81 ? -10.744 -3.104 -9.341 1.00 3.83 81 PHE A C 1
ATOM 674 O O . PHE A 1 81 ? -10.115 -3.308 -10.387 1.00 5.40 81 PHE A O 1
ATOM 682 N N . PHE A 1 82 ? -11.871 -3.739 -9.030 1.00 3.82 82 PHE A N 1
ATOM 683 C CA . PHE A 1 82 ? -12.597 -4.571 -9.988 1.00 4.91 82 PHE A CA 1
ATOM 684 C C . PHE A 1 82 ? -13.641 -3.681 -10.596 1.00 4.89 82 PHE A C 1
ATOM 685 O O . PHE A 1 82 ? -14.494 -3.156 -9.884 1.00 3.62 82 PHE A O 1
ATOM 693 N N . VAL A 1 83 ? -13.535 -3.494 -11.908 1.00 6.15 83 VAL A N 1
ATOM 694 C CA . VAL A 1 83 ? -14.401 -2.629 -12.666 1.00 7.31 83 VAL A CA 1
ATOM 695 C C . VAL A 1 83 ? -14.901 -3.308 -13.940 1.00 8.91 83 VAL A C 1
ATOM 696 O O . VAL A 1 83 ? -14.361 -4.318 -14.395 1.00 7.13 83 VAL A O 1
ATOM 700 N N . LYS A 1 84 ? -15.947 -2.723 -14.512 1.00 12.23 84 LYS A N 1
ATOM 701 C CA . LYS A 1 84 ? -16.532 -3.219 -15.743 1.00 13.24 84 LYS A CA 1
ATOM 702 C C . LYS A 1 84 ? -17.182 -2.033 -16.471 1.00 15.43 84 LYS A C 1
ATOM 703 O O . LYS A 1 84 ? -17.785 -1.161 -15.834 1.00 16.03 84 LYS A O 1
ATOM 709 N N . LYS A 1 85 ? -17.032 -1.983 -17.792 1.00 16.95 85 LYS A N 1
ATOM 710 C CA . LYS A 1 85 ? -17.688 -0.946 -18.601 1.00 17.70 85 LYS A CA 1
ATOM 711 C C . LYS A 1 85 ? -19.190 -1.104 -18.505 1.00 18.53 85 LYS A C 1
ATOM 712 O O . LYS A 1 85 ? -19.714 -2.210 -18.643 1.00 18.12 85 LYS A O 1
ATOM 718 N N . GLU A 1 86 ? -19.860 0.023 -18.271 1.00 19.82 86 GLU A N 1
ATOM 719 C CA . GLU A 1 86 ? -21.298 0.091 -18.153 1.00 20.47 86 GLU A CA 1
ATOM 720 C C . GLU A 1 86 ? -21.756 1.276 -19.011 1.00 20.98 86 GLU A C 1
ATOM 721 O O . GLU A 1 86 ? -21.627 2.437 -18.610 1.00 20.72 86 GLU A O 1
ATOM 727 N N . GLY A 1 87 ? -22.250 0.979 -20.211 1.00 21.52 87 GLY A N 1
ATOM 728 C CA . GLY A 1 87 ? -22.558 2.019 -21.186 1.00 21.34 87 GLY A CA 1
ATOM 729 C C . GLY A 1 87 ? -21.278 2.769 -21.492 1.00 21.45 87 GLY A C 1
ATOM 730 O O . GLY A 1 87 ? -20.273 2.158 -21.825 1.00 22.46 87 GLY A O 1
ATOM 731 N N . ASN A 1 88 ? -21.306 4.089 -21.342 1.00 21.26 88 ASN A N 1
ATOM 732 C CA . ASN A 1 88 ? -20.112 4.925 -21.534 1.00 21.06 88 ASN A CA 1
ATOM 733 C C . ASN A 1 88 ? -19.457 5.296 -20.196 1.00 20.87 88 ASN A C 1
ATOM 734 O O . ASN A 1 88 ? -18.661 6.242 -20.114 1.00 20.75 88 ASN A O 1
ATOM 739 N N . GLU A 1 89 ? -19.797 4.538 -19.153 1.00 20.26 89 GLU A N 1
ATOM 740 C CA . GLU A 1 89 ? -19.245 4.752 -17.819 1.00 19.15 89 GLU A CA 1
ATOM 741 C C . GLU A 1 89 ? -18.630 3.459 -17.279 1.00 18.50 89 GLU A C 1
ATOM 742 O O . GLU A 1 89 ? -18.921 2.357 -17.747 1.00 18.17 89 GLU A O 1
ATOM 748 N N . ILE A 1 90 ? -17.774 3.618 -16.282 1.00 17.22 90 ILE A N 1
ATOM 749 C CA A ILE A 1 90 ? -17.123 2.489 -15.637 0.70 16.63 90 ILE A CA 1
ATOM 750 C CA B ILE A 1 90 ? -17.145 2.480 -15.632 0.30 16.72 90 ILE A CA 1
ATOM 751 C C . ILE A 1 90 ? -17.824 2.235 -14.290 1.00 16.17 90 ILE A C 1
ATOM 752 O O . ILE A 1 90 ? -17.939 3.146 -13.470 1.00 16.48 90 ILE A O 1
ATOM 761 N N . LYS A 1 91 ? -18.291 1.000 -14.091 1.00 14.88 91 LYS A N 1
ATOM 762 C CA . LYS A 1 91 ? -18.887 0.556 -12.825 1.00 13.47 91 LYS A CA 1
ATOM 763 C C . LYS A 1 91 ? -17.817 -0.136 -11.977 1.00 11.36 91 LYS A C 1
ATOM 764 O O . LYS A 1 91 ? -17.133 -1.023 -12.471 1.00 10.63 91 LYS A O 1
ATOM 770 N N . THR A 1 92 ? -17.677 0.272 -10.719 1.00 9.51 92 THR A N 1
ATOM 771 C CA . THR A 1 92 ? -16.742 -0.370 -9.785 1.00 9.16 92 THR A CA 1
ATOM 772 C C . THR A 1 92 ? -17.482 -1.426 -8.960 1.00 8.11 92 THR A C 1
ATOM 773 O O . THR A 1 92 ? -18.448 -1.116 -8.273 1.00 7.00 92 THR A O 1
ATOM 777 N N . LEU A 1 93 ? -16.992 -2.661 -9.028 1.00 6.88 93 LEU A N 1
ATOM 778 C CA A LEU A 1 93 ? -17.642 -3.814 -8.403 0.50 7.32 93 LEU A CA 1
ATOM 779 C CA B LEU A 1 93 ? -17.651 -3.805 -8.404 0.50 7.18 93 LEU A CA 1
ATOM 780 C C . LEU A 1 93 ? -17.080 -4.093 -7.015 1.00 6.67 93 LEU A C 1
ATOM 781 O O . LEU A 1 93 ? -17.802 -4.525 -6.103 1.00 5.64 93 LEU A O 1
ATOM 790 N N . ASP A 1 94 ? -15.789 -3.870 -6.861 1.00 6.36 94 ASP A N 1
ATOM 791 C CA . ASP A 1 94 ? -15.136 -3.999 -5.567 1.00 6.89 94 ASP A CA 1
ATOM 792 C C . ASP A 1 94 ? -13.852 -3.185 -5.605 1.00 6.06 94 ASP A C 1
ATOM 793 O O . ASP A 1 94 ? -13.273 -2.941 -6.681 1.00 6.34 94 ASP A O 1
ATOM 798 N N . GLN A 1 95 ? -13.400 -2.757 -4.437 1.00 5.64 95 GLN A N 1
ATOM 799 C CA . GLN A 1 95 ? -12.134 -2.061 -4.338 1.00 6.56 95 GLN A CA 1
ATOM 800 C C . GLN A 1 95 ? -11.565 -2.261 -2.941 1.00 7.16 95 GLN A C 1
ATOM 801 O O . GLN A 1 95 ? -12.323 -2.314 -1.952 1.00 6.99 95 GLN A O 1
ATOM 807 N N . PHE A 1 96 ? -10.249 -2.369 -2.869 1.00 7.00 96 PHE A N 1
ATOM 808 C CA . PHE A 1 96 ? -9.556 -2.524 -1.603 1.00 7.01 96 PHE A CA 1
ATOM 809 C C . PHE A 1 96 ? -8.066 -2.271 -1.767 1.00 7.65 96 PHE A C 1
ATOM 810 O O . PHE A 1 96 ? -7.541 -2.269 -2.881 1.00 7.28 96 PHE A O 1
ATOM 818 N N . VAL A 1 97 ? -7.406 -2.049 -0.634 1.00 6.67 97 VAL A N 1
ATOM 819 C CA . VAL A 1 97 ? -5.976 -1.872 -0.563 1.00 6.69 97 VAL A CA 1
ATOM 820 C C . VAL A 1 97 ? -5.374 -3.076 0.143 1.00 7.45 97 VAL A C 1
ATOM 821 O O . VAL A 1 97 ? -5.907 -3.520 1.167 1.00 8.16 97 VAL A O 1
ATOM 825 N N . GLY A 1 98 ? -4.278 -3.600 -0.401 1.00 7.04 98 GLY A N 1
ATOM 826 C CA . GLY A 1 98 ? -3.582 -4.735 0.180 1.00 7.32 98 GLY A CA 1
ATOM 827 C C . GLY A 1 98 ? -3.548 -5.938 -0.738 1.00 7.85 98 GLY A C 1
ATOM 828 O O . GLY A 1 98 ? -4.413 -6.097 -1.593 1.00 8.27 98 GLY A O 1
ATOM 829 N N . ALA A 1 99 ? -2.563 -6.809 -0.522 1.00 8.26 99 ALA A N 1
ATOM 830 C CA . ALA A 1 99 ? -2.347 -7.982 -1.369 1.00 7.92 99 ALA A CA 1
ATOM 831 C C . ALA A 1 99 ? -3.224 -9.140 -0.924 1.00 8.94 99 ALA A C 1
ATOM 832 O O . ALA A 1 99 ? -2.722 -10.233 -0.584 1.00 8.65 99 ALA A O 1
ATOM 834 N N . ASP A 1 100 ? -4.538 -8.896 -0.931 1.00 8.26 100 ASP A N 1
ATOM 835 C CA . ASP A 1 100 ? -5.504 -9.887 -0.489 1.00 8.26 100 ASP A CA 1
ATOM 836 C C . ASP A 1 100 ? -5.808 -10.814 -1.648 1.00 7.62 100 ASP A C 1
ATOM 837 O O . ASP A 1 100 ? -6.811 -10.655 -2.348 1.00 7.47 100 ASP A O 1
ATOM 842 N N . VAL A 1 101 ? -4.938 -11.801 -1.818 1.00 7.97 101 VAL A N 1
ATOM 843 C CA . VAL A 1 101 ? -5.017 -12.721 -2.947 1.00 7.55 101 VAL A CA 1
ATOM 844 C C . VAL A 1 101 ? -6.319 -13.509 -2.943 1.00 7.44 101 VAL A C 1
ATOM 845 O O . VAL A 1 101 ? -6.934 -13.708 -4.002 1.00 7.11 101 VAL A O 1
ATOM 849 N N . SER A 1 102 ? -6.741 -13.930 -1.756 1.00 8.05 102 SER A N 1
ATOM 850 C CA . SER A 1 102 ? -7.943 -14.738 -1.604 1.00 7.16 102 SER A CA 1
ATOM 851 C C . SER A 1 102 ? -9.195 -13.965 -2.050 1.00 6.76 102 SER A C 1
ATOM 852 O O . SER A 1 102 ? -10.055 -14.543 -2.715 1.00 4.62 102 SER A O 1
ATOM 855 N N . ARG A 1 103 ? -9.252 -12.659 -1.750 1.00 5.98 103 ARG A N 1
ATOM 856 C CA A ARG A 1 103 ? -10.387 -11.837 -2.162 0.40 5.87 103 ARG A CA 1
ATOM 857 C CA B ARG A 1 103 ? -10.358 -11.787 -2.154 0.60 5.26 103 ARG A CA 1
ATOM 858 C C . ARG A 1 103 ? -10.348 -11.550 -3.661 1.00 5.19 103 ARG A C 1
ATOM 859 O O . ARG A 1 103 ? -11.407 -11.468 -4.306 1.00 4.61 103 ARG A O 1
ATOM 874 N N . ILE A 1 104 ? -9.146 -11.412 -4.218 1.00 4.51 104 ILE A N 1
ATOM 875 C CA . ILE A 1 104 ? -8.989 -11.297 -5.668 1.00 4.61 104 ILE A CA 1
ATOM 876 C C . ILE A 1 104 ? -9.606 -12.514 -6.349 1.00 4.86 104 ILE A C 1
ATOM 877 O O . ILE A 1 104 ? -10.449 -12.370 -7.247 1.00 3.36 104 ILE A O 1
ATOM 882 N N . LYS A 1 105 ? -9.195 -13.706 -5.911 1.00 3.98 105 LYS A N 1
ATOM 883 C CA . LYS A 1 105 ? -9.714 -14.948 -6.472 1.00 3.88 105 LYS A CA 1
ATOM 884 C C . LYS A 1 105 ? -11.226 -15.079 -6.279 1.00 3.56 105 LYS A C 1
ATOM 885 O O . LYS A 1 105 ? -11.945 -15.485 -7.210 1.00 4.69 105 LYS A O 1
ATOM 891 N N . ALA A 1 106 ? -11.703 -14.734 -5.086 1.00 3.16 106 ALA A N 1
ATOM 892 C CA . ALA A 1 106 ? -13.127 -14.845 -4.756 1.00 4.36 106 ALA A CA 1
ATOM 893 C C . ALA A 1 106 ? -13.968 -13.907 -5.600 1.00 4.01 106 ALA A C 1
ATOM 894 O O . ALA A 1 106 ? -15.051 -14.288 -6.056 1.00 4.24 106 ALA A O 1
ATOM 896 N N . ASP A 1 107 ? -13.473 -12.684 -5.792 1.00 4.29 107 ASP A N 1
ATOM 897 C CA . ASP A 1 107 ? -14.136 -11.686 -6.637 1.00 5.64 107 ASP A CA 1
ATOM 898 C C . ASP A 1 107 ? -14.232 -12.151 -8.098 1.00 5.41 107 ASP A C 1
ATOM 899 O O . ASP A 1 107 ? -15.279 -12.021 -8.729 1.00 5.73 107 ASP A O 1
ATOM 904 N N . ILE A 1 108 ? -13.147 -12.708 -8.626 1.00 6.60 108 ILE A N 1
ATOM 905 C CA . ILE A 1 108 ? -13.155 -13.244 -9.992 1.00 6.90 108 ILE A CA 1
ATOM 906 C C . ILE A 1 108 ? -14.211 -14.341 -10.155 1.00 7.85 108 ILE A C 1
ATOM 907 O O . ILE A 1 108 ? -14.973 -14.329 -11.125 1.00 7.70 108 ILE A O 1
ATOM 912 N N . GLU A 1 109 ? -14.264 -15.267 -9.200 1.00 8.06 109 GLU A N 1
ATOM 913 C CA . GLU A 1 109 ? -15.202 -16.399 -9.265 1.00 9.38 109 GLU A CA 1
ATOM 914 C C . GLU A 1 109 ? -16.651 -15.955 -9.126 1.00 9.66 109 GLU A C 1
ATOM 915 O O . GLU A 1 109 ? -17.530 -16.470 -9.793 1.00 8.69 109 GLU A O 1
ATOM 921 N N . LYS A 1 110 ? -16.885 -14.989 -8.247 1.00 11.39 110 LYS A N 1
ATOM 922 C CA . LYS A 1 110 ? -18.228 -14.516 -7.951 1.00 12.49 110 LYS A CA 1
ATOM 923 C C . LYS A 1 110 ? -18.767 -13.707 -9.118 1.00 13.12 110 LYS A C 1
ATOM 924 O O . LYS A 1 110 ? -19.914 -13.873 -9.532 1.00 12.29 110 LYS A O 1
ATOM 930 N N . PHE A 1 111 ? -17.937 -12.821 -9.655 1.00 13.91 111 PHE A N 1
ATOM 931 C CA . PHE A 1 111 ? -18.384 -11.970 -10.750 1.00 15.49 111 PHE A CA 1
ATOM 932 C C . PHE A 1 111 ? -18.658 -12.781 -12.040 1.00 16.44 111 PHE A C 1
ATOM 933 O O . PHE A 1 111 ? -19.536 -12.408 -12.833 1.00 17.24 111 PHE A O 1
ATOM 941 N N A LYS A 1 112 ? -17.966 -13.904 -12.226 0.50 16.43 112 LYS A N 1
ATOM 942 N N B LYS A 1 112 ? -17.919 -13.874 -12.233 0.50 16.15 112 LYS A N 1
ATOM 943 C CA A LYS A 1 112 ? -18.282 -14.816 -13.333 0.50 16.65 112 LYS A CA 1
ATOM 944 C CA B LYS A 1 112 ? -18.205 -14.820 -13.313 0.50 16.19 112 LYS A CA 1
ATOM 945 C C A LYS A 1 112 ? -17.986 -16.266 -12.966 0.50 16.85 112 LYS A C 1
ATOM 946 C C B LYS A 1 112 ? -19.525 -15.531 -13.040 0.50 16.21 112 LYS A C 1
ATOM 947 O O A LYS A 1 112 ? -18.841 -16.964 -12.412 0.50 17.65 112 LYS A O 1
ATOM 948 O O B LYS A 1 112 ? -19.860 -15.811 -11.887 0.50 16.24 112 LYS A O 1
ATOM 959 N N . SER B 1 2 ? 5.382 -32.614 21.029 1.00 20.89 2 SER B N 1
ATOM 960 C CA . SER B 1 2 ? 5.390 -31.134 20.860 1.00 20.30 2 SER B CA 1
ATOM 961 C C . SER B 1 2 ? 5.692 -30.724 19.403 1.00 19.49 2 SER B C 1
ATOM 962 O O . SER B 1 2 ? 6.293 -31.483 18.639 1.00 19.34 2 SER B O 1
ATOM 965 N N . ASP B 1 3 ? 5.251 -29.523 19.043 1.00 18.40 3 ASP B N 1
ATOM 966 C CA . ASP B 1 3 ? 5.349 -28.992 17.673 1.00 17.69 3 ASP B CA 1
ATOM 967 C C . ASP B 1 3 ? 6.792 -28.585 17.381 1.00 16.87 3 ASP B C 1
ATOM 968 O O . ASP B 1 3 ? 7.326 -27.717 18.061 1.00 16.12 3 ASP B O 1
ATOM 973 N N . PRO B 1 4 ? 7.428 -29.208 16.360 1.00 16.40 4 PRO B N 1
ATOM 974 C CA . PRO B 1 4 ? 8.837 -28.935 16.103 1.00 15.43 4 PRO B CA 1
ATOM 975 C C . PRO B 1 4 ? 9.086 -27.636 15.313 1.00 14.96 4 PRO B C 1
ATOM 976 O O . PRO B 1 4 ? 10.234 -27.335 15.007 1.00 16.01 4 PRO B O 1
ATOM 980 N N . ILE B 1 5 ? 8.031 -26.884 14.998 1.00 12.79 5 ILE B N 1
ATOM 981 C CA . ILE B 1 5 ? 8.143 -25.678 14.192 1.00 11.35 5 ILE B CA 1
ATOM 982 C C . ILE B 1 5 ? 7.839 -24.469 15.060 1.00 9.66 5 ILE B C 1
ATOM 983 O O . ILE B 1 5 ? 6.901 -24.492 15.851 1.00 8.00 5 ILE B O 1
ATOM 988 N N . VAL B 1 6 ? 8.653 -23.431 14.910 1.00 8.36 6 VAL B N 1
ATOM 989 C CA . VAL B 1 6 ? 8.410 -22.142 15.521 1.00 8.60 6 VAL B CA 1
ATOM 990 C C . VAL B 1 6 ? 7.494 -21.328 14.594 1.00 7.73 6 VAL B C 1
ATOM 991 O O . VAL B 1 6 ? 7.811 -21.101 13.421 1.00 8.35 6 VAL B O 1
ATOM 995 N N . HIS B 1 7 ? 6.350 -20.916 15.109 1.00 6.89 7 HIS B N 1
ATOM 996 C CA . HIS B 1 7 ? 5.425 -20.089 14.350 1.00 8.07 7 HIS B CA 1
ATOM 997 C C . HIS B 1 7 ? 5.591 -18.687 14.869 1.00 8.98 7 HIS B C 1
ATOM 998 O O . HIS B 1 7 ? 5.046 -18.350 15.921 1.00 10.42 7 HIS B O 1
ATOM 1005 N N . PHE B 1 8 ? 6.342 -17.873 14.134 1.00 8.32 8 PHE B N 1
ATOM 1006 C CA . PHE B 1 8 ? 6.766 -16.577 14.628 1.00 8.28 8 PHE B CA 1
ATOM 1007 C C . PHE B 1 8 ? 5.835 -15.432 14.231 1.00 8.45 8 PHE B C 1
ATOM 1008 O O . PHE B 1 8 ? 5.464 -15.305 13.068 1.00 8.86 8 PHE B O 1
ATOM 1016 N N . ASN B 1 9 ? 5.511 -14.584 15.210 1.00 7.57 9 ASN B N 1
ATOM 1017 C CA . ASN B 1 9 ? 4.829 -13.324 14.976 1.00 7.89 9 ASN B CA 1
ATOM 1018 C C . ASN B 1 9 ? 5.546 -12.222 15.708 1.00 7.52 9 ASN B C 1
ATOM 1019 O O . ASN B 1 9 ? 5.856 -12.361 16.891 1.00 7.36 9 ASN B O 1
ATOM 1024 N N . GLY B 1 10 ? 5.823 -11.131 15.006 1.00 7.09 10 GLY B N 1
ATOM 1025 C CA . GLY B 1 10 ? 6.564 -10.050 15.606 1.00 7.65 10 GLY B CA 1
ATOM 1026 C C . GLY B 1 10 ? 7.279 -9.163 14.617 1.00 7.55 10 GLY B C 1
ATOM 1027 O O . GLY B 1 10 ? 7.186 -9.344 13.395 1.00 7.77 10 GLY B O 1
ATOM 1028 N N . THR B 1 11 ? 8.010 -8.208 15.169 1.00 6.66 11 THR B N 1
ATOM 1029 C CA . THR B 1 11 ? 8.743 -7.232 14.379 1.00 6.67 11 THR B CA 1
ATOM 1030 C C . THR B 1 11 ? 10.014 -7.836 13.780 1.00 6.52 11 THR B C 1
ATOM 1031 O O . THR B 1 11 ? 10.466 -8.915 14.177 1.00 6.91 11 THR B O 1
ATOM 1035 N N . HIS B 1 12 ? 10.618 -7.105 12.854 1.00 5.98 12 HIS B N 1
ATOM 1036 C CA . HIS B 1 12 ? 11.933 -7.470 12.338 1.00 6.69 12 HIS B CA 1
ATOM 1037 C C . HIS B 1 12 ? 12.961 -7.661 13.463 1.00 6.62 12 HIS B C 1
ATOM 1038 O O . HIS B 1 12 ? 13.676 -8.668 13.492 1.00 7.62 12 HIS B O 1
ATOM 1045 N N . GLU B 1 13 ? 13.012 -6.710 14.393 1.00 7.26 13 GLU B N 1
ATOM 1046 C CA . GLU B 1 13 ? 13.921 -6.782 15.548 1.00 7.62 13 GLU B CA 1
ATOM 1047 C C . GLU B 1 13 ? 13.636 -8.005 16.439 1.00 6.54 13 GLU B C 1
ATOM 1048 O O . GLU B 1 13 ? 14.561 -8.656 16.946 1.00 5.90 13 GLU B O 1
ATOM 1054 N N . ALA B 1 14 ? 12.359 -8.319 16.628 1.00 5.11 14 ALA B N 1
ATOM 1055 C CA . ALA B 1 14 ? 11.977 -9.496 17.413 1.00 5.29 14 ALA B CA 1
ATOM 1056 C C . ALA B 1 14 ? 12.391 -10.793 16.711 1.00 5.23 14 ALA B C 1
ATOM 1057 O O . ALA B 1 14 ? 12.730 -11.792 17.372 1.00 3.96 14 ALA B O 1
ATOM 1059 N N . LEU B 1 15 ? 12.335 -10.795 15.377 1.00 3.94 15 LEU B N 1
ATOM 1060 C CA A LEU B 1 15 ? 12.742 -11.966 14.601 0.30 4.51 15 LEU B CA 1
ATOM 1061 C CA B LEU B 1 15 ? 12.749 -11.963 14.602 0.70 4.32 15 LEU B CA 1
ATOM 1062 C C . LEU B 1 15 ? 14.246 -12.199 14.749 1.00 4.28 15 LEU B C 1
ATOM 1063 O O . LEU B 1 15 ? 14.684 -13.330 15.020 1.00 4.19 15 LEU B O 1
ATOM 1072 N N . LEU B 1 16 ? 15.037 -11.136 14.577 1.00 4.11 16 LEU B N 1
ATOM 1073 C CA . LEU B 1 16 ? 16.492 -11.235 14.761 1.00 5.10 16 LEU B CA 1
ATOM 1074 C C . LEU B 1 16 ? 16.864 -11.704 16.169 1.00 5.01 16 LEU B C 1
ATOM 1075 O O . LEU B 1 16 ? 17.754 -12.549 16.322 1.00 5.56 16 LEU B O 1
ATOM 1080 N N . ASN B 1 17 ? 16.222 -11.125 17.186 1.00 5.66 17 ASN B N 1
ATOM 1081 C CA A ASN B 1 17 ? 16.415 -11.543 18.581 0.60 5.92 17 ASN B CA 1
ATOM 1082 C CA B ASN B 1 17 ? 16.431 -11.553 18.572 0.40 5.92 17 ASN B CA 1
ATOM 1083 C C . ASN B 1 17 ? 16.125 -13.039 18.754 1.00 5.90 17 ASN B C 1
ATOM 1084 O O . ASN B 1 17 ? 16.878 -13.750 19.429 1.00 6.24 17 ASN B O 1
ATOM 1093 N N . ARG B 1 18 ? 15.037 -13.511 18.136 1.00 6.20 18 ARG B N 1
ATOM 1094 C CA A ARG B 1 18 ? 14.637 -14.925 18.199 0.75 6.34 18 ARG B CA 1
ATOM 1095 C CA B ARG B 1 18 ? 14.640 -14.926 18.205 0.25 6.30 18 ARG B CA 1
ATOM 1096 C C . ARG B 1 18 ? 15.648 -15.831 17.491 1.00 6.69 18 ARG B C 1
ATOM 1097 O O . ARG B 1 18 ? 15.984 -16.918 17.973 1.00 6.88 18 ARG B O 1
ATOM 1112 N N . ILE B 1 19 ? 16.151 -15.385 16.347 1.00 6.88 19 ILE B N 1
ATOM 1113 C CA . ILE B 1 19 ? 17.185 -16.137 15.645 1.00 5.98 19 ILE B CA 1
ATOM 1114 C C . ILE B 1 19 ? 18.438 -16.296 16.526 1.00 4.68 19 ILE B C 1
ATOM 1115 O O . ILE B 1 19 ? 19.025 -17.368 16.576 1.00 5.76 19 ILE B O 1
ATOM 1120 N N . LYS B 1 20 ? 18.814 -15.235 17.237 1.00 4.01 20 LYS B N 1
ATOM 1121 C CA A LYS B 1 20 ? 19.984 -15.225 18.115 0.50 4.07 20 LYS B CA 1
ATOM 1122 C CA B LYS B 1 20 ? 19.998 -15.259 18.092 0.50 4.24 20 LYS B CA 1
ATOM 1123 C C . LYS B 1 20 ? 19.833 -16.113 19.354 1.00 3.51 20 LYS B C 1
ATOM 1124 O O . LYS B 1 20 ? 20.817 -16.439 20.009 1.00 3.37 20 LYS B O 1
ATOM 1135 N N . GLU B 1 21 ? 18.602 -16.496 19.685 1.00 3.21 21 GLU B N 1
ATOM 1136 C CA . GLU B 1 21 ? 18.364 -17.436 20.790 1.00 3.41 21 GLU B CA 1
ATOM 1137 C C . GLU B 1 21 ? 18.577 -18.885 20.337 1.00 2.87 21 GLU B C 1
ATOM 1138 O O . GLU B 1 21 ? 18.762 -19.781 21.174 1.00 3.02 21 GLU B O 1
ATOM 1144 N N . ALA B 1 22 ? 18.542 -19.125 19.025 1.00 3.11 22 ALA B N 1
ATOM 1145 C CA . ALA B 1 22 ? 18.674 -20.499 18.517 1.00 3.10 22 ALA B CA 1
ATOM 1146 C C . ALA B 1 22 ? 20.062 -21.047 18.835 1.00 3.39 22 ALA B C 1
ATOM 1147 O O . ALA B 1 22 ? 21.051 -20.309 18.806 1.00 3.09 22 ALA B O 1
ATOM 1149 N N . PRO B 1 23 ? 20.144 -22.346 19.155 1.00 3.21 23 PRO B N 1
ATOM 1150 C CA . PRO B 1 23 ? 21.453 -22.909 19.497 1.00 3.88 23 PRO B CA 1
ATOM 1151 C C . PRO B 1 23 ? 22.377 -23.207 18.304 1.00 3.72 23 PRO B C 1
ATOM 1152 O O . PRO B 1 23 ? 23.600 -23.303 18.486 1.00 4.63 23 PRO B O 1
ATOM 1156 N N . GLY B 1 24 ? 21.815 -23.323 17.105 1.00 3.27 24 GLY B N 1
ATOM 1157 C CA . GLY B 1 24 ? 22.581 -23.695 15.908 1.00 3.34 24 GLY B CA 1
ATOM 1158 C C . GLY B 1 24 ? 21.968 -23.176 14.620 1.00 2.00 24 GLY B C 1
ATOM 1159 O O . GLY B 1 24 ? 21.565 -22.012 14.545 1.00 2.00 24 GLY B O 1
ATOM 1160 N N . LEU B 1 25 ? 21.928 -24.028 13.595 1.00 2.34 25 LEU B N 1
ATOM 1161 C CA . LEU B 1 25 ? 21.355 -23.657 12.306 1.00 3.45 25 LEU B CA 1
ATOM 1162 C C . LEU B 1 25 ? 19.866 -23.284 12.406 1.00 3.72 25 LEU B C 1
ATOM 1163 O O . LEU B 1 25 ? 19.109 -23.906 13.149 1.00 2.00 25 LEU B O 1
ATOM 1168 N N . VAL B 1 26 ? 19.488 -22.246 11.659 1.00 4.31 26 VAL B N 1
ATOM 1169 C CA A VAL B 1 26 ? 18.103 -21.791 11.584 0.50 4.62 26 VAL B CA 1
ATOM 1170 C CA B VAL B 1 26 ? 18.103 -21.791 11.584 0.50 4.62 26 VAL B CA 1
ATOM 1171 C C . VAL B 1 26 ? 17.677 -21.737 10.121 1.00 5.06 26 VAL B C 1
ATOM 1172 O O . VAL B 1 26 ? 18.421 -21.247 9.274 1.00 4.93 26 VAL B O 1
ATOM 1179 N N . LEU B 1 27 ? 16.489 -22.264 9.833 1.00 5.40 27 LEU B N 1
ATOM 1180 C CA . LEU B 1 27 ? 15.837 -22.066 8.545 1.00 5.05 27 LEU B CA 1
ATOM 1181 C C . LEU B 1 27 ? 14.622 -21.164 8.821 1.00 5.45 27 LEU B C 1
ATOM 1182 O O . LEU B 1 27 ? 13.733 -21.534 9.592 1.00 6.27 27 LEU B O 1
ATOM 1187 N N . VAL B 1 28 ? 14.623 -19.968 8.238 1.00 5.69 28 VAL B N 1
ATOM 1188 C CA . VAL B 1 28 ? 13.474 -19.074 8.258 1.00 6.43 28 VAL B CA 1
ATOM 1189 C C . VAL B 1 28 ? 12.709 -19.227 6.941 1.00 6.50 28 VAL B C 1
ATOM 1190 O O . VAL B 1 28 ? 13.306 -19.171 5.865 1.00 7.49 28 VAL B O 1
ATOM 1194 N N . ASP B 1 29 ? 11.402 -19.447 7.050 1.00 6.74 29 ASP B N 1
ATOM 1195 C CA . ASP B 1 29 ? 10.478 -19.640 5.922 1.00 6.97 29 ASP B CA 1
ATOM 1196 C C . ASP B 1 29 ? 9.423 -18.527 5.943 1.00 6.34 29 ASP B C 1
ATOM 1197 O O . ASP B 1 29 ? 8.485 -18.573 6.750 1.00 7.10 29 ASP B O 1
ATOM 1202 N N . PHE B 1 30 ? 9.555 -17.551 5.057 1.00 6.46 30 PHE B N 1
ATOM 1203 C CA . PHE B 1 30 ? 8.511 -16.547 4.858 1.00 6.76 30 PHE B CA 1
ATOM 1204 C C . PHE B 1 30 ? 7.502 -17.095 3.854 1.00 7.35 30 PHE B C 1
ATOM 1205 O O . PHE B 1 30 ? 7.864 -17.476 2.738 1.00 8.15 30 PHE B O 1
ATOM 1213 N N . PHE B 1 31 ? 6.242 -17.148 4.260 1.00 7.48 31 PHE B N 1
ATOM 1214 C CA . PHE B 1 31 ? 5.221 -17.819 3.492 1.00 7.01 31 PHE B CA 1
ATOM 1215 C C . PHE B 1 31 ? 3.882 -17.072 3.563 1.00 7.17 31 PHE B C 1
ATOM 1216 O O . PHE B 1 31 ? 3.724 -16.137 4.338 1.00 7.13 31 PHE B O 1
ATOM 1224 N N . ALA B 1 32 ? 2.927 -17.506 2.742 1.00 6.91 32 ALA B N 1
ATOM 1225 C CA . ALA B 1 32 ? 1.526 -17.085 2.838 1.00 6.91 32 ALA B CA 1
ATOM 1226 C C . ALA B 1 32 ? 0.633 -18.314 2.660 1.00 7.58 32 ALA B C 1
ATOM 1227 O O . ALA B 1 32 ? 0.968 -19.217 1.897 1.00 5.85 32 ALA B O 1
ATOM 1229 N N . THR B 1 33 ? -0.496 -18.327 3.365 1.00 7.04 33 THR B N 1
ATOM 1230 C CA . THR B 1 33 ? -1.434 -19.448 3.359 1.00 7.82 33 THR B CA 1
ATOM 1231 C C . THR B 1 33 ? -2.138 -19.645 2.008 1.00 6.96 33 THR B C 1
ATOM 1232 O O . THR B 1 33 ? -2.588 -20.741 1.712 1.00 7.51 33 THR B O 1
ATOM 1236 N N . TRP B 1 34 ? -2.202 -18.585 1.199 1.00 6.72 34 TRP B N 1
ATOM 1237 C CA . TRP B 1 34 ? -2.851 -18.615 -0.115 1.00 6.69 34 TRP B CA 1
ATOM 1238 C C . TRP B 1 34 ? -1.916 -19.113 -1.230 1.00 7.07 34 TRP B C 1
ATOM 1239 O O . TRP B 1 34 ? -2.357 -19.321 -2.359 1.00 6.59 34 TRP B O 1
ATOM 1250 N N . CYS B 1 35 ? -0.642 -19.322 -0.890 1.00 7.02 35 CYS B N 1
ATOM 1251 C CA A CYS B 1 35 ? 0.392 -19.708 -1.856 0.50 7.22 35 CYS B CA 1
ATOM 1252 C CA B CYS B 1 35 ? 0.391 -19.718 -1.861 0.50 7.24 35 CYS B CA 1
ATOM 1253 C C . CYS B 1 35 ? 0.528 -21.234 -1.943 1.00 7.25 35 CYS B C 1
ATOM 1254 O O . CYS B 1 35 ? 0.873 -21.896 -0.951 1.00 7.96 35 CYS B O 1
ATOM 1259 N N . GLY B 1 36 ? 0.265 -21.788 -3.125 1.00 7.28 36 GLY B N 1
ATOM 1260 C CA . GLY B 1 36 ? 0.426 -23.230 -3.387 1.00 6.89 36 GLY B CA 1
ATOM 1261 C C . GLY B 1 36 ? 1.758 -23.846 -2.988 1.00 5.64 36 GLY B C 1
ATOM 1262 O O . GLY B 1 36 ? 1.795 -24.788 -2.174 1.00 4.86 36 GLY B O 1
ATOM 1263 N N . PRO B 1 37 ? 2.865 -23.341 -3.558 1.00 6.08 37 PRO B N 1
ATOM 1264 C CA . PRO B 1 37 ? 4.203 -23.776 -3.192 1.00 5.79 37 PRO B CA 1
ATOM 1265 C C . PRO B 1 37 ? 4.472 -23.701 -1.687 1.00 5.62 37 PRO B C 1
ATOM 1266 O O . PRO B 1 37 ? 5.094 -24.613 -1.116 1.00 4.53 37 PRO B O 1
ATOM 1270 N N . CYS B 1 38 ? 4.024 -22.607 -1.069 1.00 4.92 38 CYS B N 1
ATOM 1271 C CA A CYS B 1 38 ? 4.173 -22.441 0.370 0.50 5.49 38 CYS B CA 1
ATOM 1272 C CA B CYS B 1 38 ? 4.136 -22.420 0.378 0.50 5.14 38 CYS B CA 1
ATOM 1273 C C . CYS B 1 38 ? 3.431 -23.538 1.131 1.00 5.53 38 CYS B C 1
ATOM 1274 O O . CYS B 1 38 ? 3.935 -24.051 2.123 1.00 5.48 38 CYS B O 1
ATOM 1279 N N . GLN B 1 39 ? 2.249 -23.906 0.650 1.00 6.05 39 GLN B N 1
ATOM 1280 C CA A GLN B 1 39 ? 1.420 -24.920 1.297 0.55 6.38 39 GLN B CA 1
ATOM 1281 C CA B GLN B 1 39 ? 1.467 -24.911 1.355 0.45 6.24 39 GLN B CA 1
ATOM 1282 C C . GLN B 1 39 ? 2.066 -26.312 1.224 1.00 6.06 39 GLN B C 1
ATOM 1283 O O . GLN B 1 39 ? 2.103 -27.041 2.211 1.00 5.97 39 GLN B O 1
ATOM 1294 N N . ARG B 1 40 ? 2.599 -26.678 0.058 1.00 6.22 40 ARG B N 1
ATOM 1295 C CA A ARG B 1 40 ? 3.317 -27.954 -0.118 0.50 6.59 40 ARG B CA 1
ATOM 1296 C CA B ARG B 1 40 ? 3.244 -27.989 -0.043 0.50 6.44 40 ARG B CA 1
ATOM 1297 C C . ARG B 1 40 ? 4.560 -28.036 0.747 1.00 5.65 40 ARG B C 1
ATOM 1298 O O . ARG B 1 40 ? 4.893 -29.075 1.290 1.00 5.95 40 ARG B O 1
ATOM 1313 N N . LEU B 1 41 ? 5.277 -26.919 0.845 1.00 6.50 41 LEU B N 1
ATOM 1314 C CA . LEU B 1 41 ? 6.454 -26.856 1.705 1.00 6.87 41 LEU B CA 1
ATOM 1315 C C . LEU B 1 41 ? 6.045 -27.021 3.171 1.00 6.12 41 LEU B C 1
ATOM 1316 O O . LEU B 1 41 ? 6.681 -27.755 3.911 1.00 5.75 41 LEU B O 1
ATOM 1321 N N . GLY B 1 42 ? 5.004 -26.302 3.579 1.00 5.62 42 GLY B N 1
ATOM 1322 C CA . GLY B 1 42 ? 4.454 -26.415 4.928 1.00 5.60 42 GLY B CA 1
ATOM 1323 C C . GLY B 1 42 ? 4.017 -27.813 5.322 1.00 4.78 42 GLY B C 1
ATOM 1324 O O . GLY B 1 42 ? 4.098 -28.186 6.487 1.00 5.09 42 GLY B O 1
ATOM 1325 N N . GLN B 1 43 ? 3.535 -28.586 4.350 1.00 3.66 43 GLN B N 1
ATOM 1326 C CA . GLN B 1 43 ? 3.114 -29.963 4.579 1.00 3.22 43 GLN B CA 1
ATOM 1327 C C . GLN B 1 43 ? 4.276 -30.866 4.993 1.00 3.31 43 GLN B C 1
ATOM 1328 O O . GLN B 1 43 ? 4.114 -31.730 5.863 1.00 2.73 43 GLN B O 1
ATOM 1334 N N . ILE B 1 44 ? 5.433 -30.661 4.361 1.00 3.35 44 ILE B N 1
ATOM 1335 C CA A ILE B 1 44 ? 6.599 -31.519 4.560 0.40 3.81 44 ILE B CA 1
ATOM 1336 C CA B ILE B 1 44 ? 6.609 -31.516 4.569 0.60 3.30 44 ILE B CA 1
ATOM 1337 C C . ILE B 1 44 ? 7.546 -30.978 5.657 1.00 3.74 44 ILE B C 1
ATOM 1338 O O . ILE B 1 44 ? 8.345 -31.728 6.228 1.00 3.97 44 ILE B O 1
ATOM 1347 N N . LEU B 1 45 ? 7.459 -29.694 5.976 1.00 4.25 45 LEU B N 1
ATOM 1348 C CA A LEU B 1 45 ? 8.417 -29.096 6.913 0.50 5.12 45 LEU B CA 1
ATOM 1349 C CA B LEU B 1 45 ? 8.415 -29.099 6.925 0.50 5.04 45 LEU B CA 1
ATOM 1350 C C . LEU B 1 45 ? 8.422 -29.768 8.309 1.00 5.67 45 LEU B C 1
ATOM 1351 O O . LEU B 1 45 ? 9.485 -30.025 8.867 1.00 5.67 45 LEU B O 1
ATOM 1360 N N . PRO B 1 46 ? 7.235 -30.073 8.870 1.00 5.76 46 PRO B N 1
ATOM 1361 C CA . PRO B 1 46 ? 7.235 -30.748 10.178 1.00 6.08 46 PRO B CA 1
ATOM 1362 C C . PRO B 1 46 ? 8.072 -32.035 10.225 1.00 6.93 46 PRO B C 1
ATOM 1363 O O . PRO B 1 46 ? 8.802 -32.269 11.197 1.00 6.99 46 PRO B O 1
ATOM 1367 N N . SER B 1 47 ? 7.970 -32.859 9.185 1.00 6.59 47 SER B N 1
ATOM 1368 C CA . SER B 1 47 ? 8.785 -34.062 9.071 1.00 6.42 47 SER B CA 1
ATOM 1369 C C . SER B 1 47 ? 10.281 -33.750 9.028 1.00 6.34 47 SER B C 1
ATOM 1370 O O . SER B 1 47 ? 11.095 -34.436 9.658 1.00 6.61 47 SER B O 1
ATOM 1373 N N . ILE B 1 48 ? 10.639 -32.731 8.257 1.00 6.43 48 ILE B N 1
ATOM 1374 C CA . ILE B 1 48 ? 12.041 -32.317 8.130 1.00 5.70 48 ILE B CA 1
ATOM 1375 C C . ILE B 1 48 ? 12.555 -31.829 9.492 1.00 5.41 48 ILE B C 1
ATOM 1376 O O . ILE B 1 48 ? 13.690 -32.112 9.873 1.00 5.21 48 ILE B O 1
ATOM 1381 N N . ALA B 1 49 ? 11.704 -31.117 10.223 1.00 5.75 49 ALA B N 1
ATOM 1382 C CA . ALA B 1 49 ? 12.062 -30.563 11.535 1.00 6.77 49 ALA B CA 1
ATOM 1383 C C . ALA B 1 49 ? 12.165 -31.647 12.585 1.00 7.46 49 ALA B C 1
ATOM 1384 O O . ALA B 1 49 ? 13.079 -31.637 13.414 1.00 7.78 49 ALA B O 1
ATOM 1386 N N . GLU B 1 50 ? 11.220 -32.583 12.541 1.00 8.48 50 GLU B N 1
ATOM 1387 C CA . GLU B 1 50 ? 11.202 -33.741 13.428 1.00 8.78 50 GLU B CA 1
ATOM 1388 C C . GLU B 1 50 ? 12.490 -34.541 13.285 1.00 8.58 50 GLU B C 1
ATOM 1389 O O . GLU B 1 50 ? 13.030 -35.016 14.272 1.00 8.94 50 GLU B O 1
ATOM 1395 N N . ALA B 1 51 ? 12.971 -34.688 12.056 1.00 8.32 51 ALA B N 1
ATOM 1396 C CA . ALA B 1 51 ? 14.205 -35.425 11.772 1.00 8.67 51 ALA B CA 1
ATOM 1397 C C . ALA B 1 51 ? 15.490 -34.640 12.049 1.00 8.90 51 ALA B C 1
ATOM 1398 O O . ALA B 1 51 ? 16.570 -35.228 12.091 1.00 10.54 51 ALA B O 1
ATOM 1400 N N . ASN B 1 52 ? 15.382 -33.326 12.224 1.00 9.03 52 ASN B N 1
ATOM 1401 C CA . ASN B 1 52 ? 16.566 -32.464 12.362 1.00 9.66 52 ASN B CA 1
ATOM 1402 C C . ASN B 1 52 ? 16.442 -31.563 13.576 1.00 9.80 52 ASN B C 1
ATOM 1403 O O . ASN B 1 52 ? 16.312 -30.350 13.474 1.00 10.15 52 ASN B O 1
ATOM 1408 N N . LYS B 1 53 ? 16.486 -32.198 14.737 1.00 11.02 53 LYS B N 1
ATOM 1409 C CA . LYS B 1 53 ? 16.265 -31.523 16.023 1.00 11.72 53 LYS B CA 1
ATOM 1410 C C . LYS B 1 53 ? 17.316 -30.462 16.364 1.00 11.83 53 LYS B C 1
ATOM 1411 O O . LYS B 1 53 ? 17.016 -29.525 17.113 1.00 13.33 53 LYS B O 1
ATOM 1417 N N . ASP B 1 54 ? 18.523 -30.587 15.808 1.00 11.84 54 ASP B N 1
ATOM 1418 C CA . ASP B 1 54 ? 19.557 -29.548 15.972 1.00 12.01 54 ASP B CA 1
ATOM 1419 C C . ASP B 1 54 ? 19.318 -28.272 15.150 1.00 10.72 54 ASP B C 1
ATOM 1420 O O . ASP B 1 54 ? 20.012 -27.267 15.356 1.00 10.89 54 ASP B O 1
ATOM 1425 N N . VAL B 1 55 ? 18.352 -28.317 14.233 1.00 8.40 55 VAL B N 1
ATOM 1426 C CA . VAL B 1 55 ? 18.004 -27.182 13.382 1.00 8.59 55 VAL B CA 1
ATOM 1427 C C . VAL B 1 55 ? 16.697 -26.541 13.877 1.00 8.06 55 VAL B C 1
ATOM 1428 O O . VAL B 1 55 ? 15.765 -27.242 14.275 1.00 8.39 55 VAL B O 1
ATOM 1432 N N . THR B 1 56 ? 16.658 -25.209 13.887 1.00 6.86 56 THR B N 1
ATOM 1433 C CA . THR B 1 56 ? 15.478 -24.461 14.311 1.00 6.58 56 THR B CA 1
ATOM 1434 C C . THR B 1 56 ? 14.726 -23.984 13.072 1.00 6.47 56 THR B C 1
ATOM 1435 O O . THR B 1 56 ? 15.307 -23.333 12.216 1.00 6.75 56 THR B O 1
ATOM 1439 N N . PHE B 1 57 ? 13.445 -24.334 12.963 1.00 5.60 57 PHE B N 1
ATOM 1440 C CA . PHE B 1 57 ? 12.644 -23.962 11.803 1.00 5.43 57 PHE B CA 1
ATOM 1441 C C . PHE B 1 57 ? 11.644 -22.902 12.216 1.00 5.95 57 PHE B C 1
ATOM 1442 O O . PHE B 1 57 ? 10.789 -23.135 13.079 1.00 6.40 57 PHE B O 1
ATOM 1450 N N . ILE B 1 58 ? 11.783 -21.723 11.625 1.00 5.69 58 ILE B N 1
ATOM 1451 C CA . ILE B 1 58 ? 10.931 -20.594 11.960 1.00 4.94 58 ILE B CA 1
ATOM 1452 C C . ILE B 1 58 ? 10.083 -20.230 10.762 1.00 4.92 58 ILE B C 1
ATOM 1453 O O . ILE B 1 58 ? 10.597 -19.806 9.729 1.00 5.45 58 ILE B O 1
ATOM 1458 N N . LYS B 1 59 ? 8.773 -20.381 10.905 1.00 5.61 59 LYS B N 1
ATOM 1459 C CA . LYS B 1 59 ? 7.850 -19.912 9.873 1.00 5.77 59 LYS B CA 1
ATOM 1460 C C . LYS B 1 59 ? 7.337 -18.509 10.188 1.00 5.37 59 LYS B C 1
ATOM 1461 O O . LYS B 1 59 ? 6.980 -18.219 11.319 1.00 5.73 59 LYS B O 1
ATOM 1467 N N . VAL B 1 60 ? 7.284 -17.660 9.165 1.00 5.79 60 VAL B N 1
ATOM 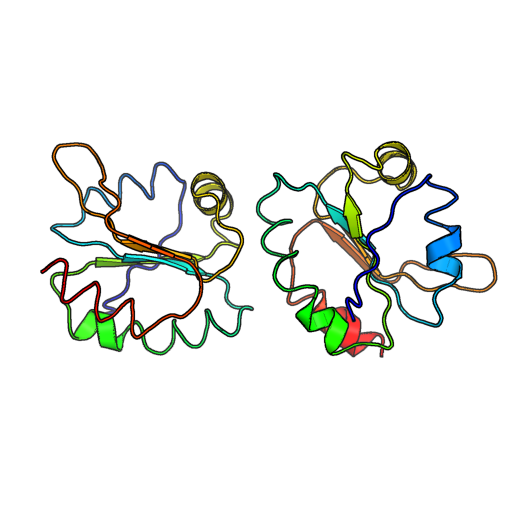1468 C CA . VAL B 1 60 ? 6.877 -16.259 9.291 1.00 5.75 60 VAL B CA 1
ATOM 1469 C C . VAL B 1 60 ? 5.835 -15.946 8.212 1.00 6.00 60 VAL B C 1
ATOM 1470 O O . VAL B 1 60 ? 6.143 -15.883 7.026 1.00 5.84 60 VAL B O 1
ATOM 1474 N N . ASP B 1 61 ? 4.600 -15.754 8.643 1.00 5.68 61 ASP B N 1
ATOM 1475 C CA . ASP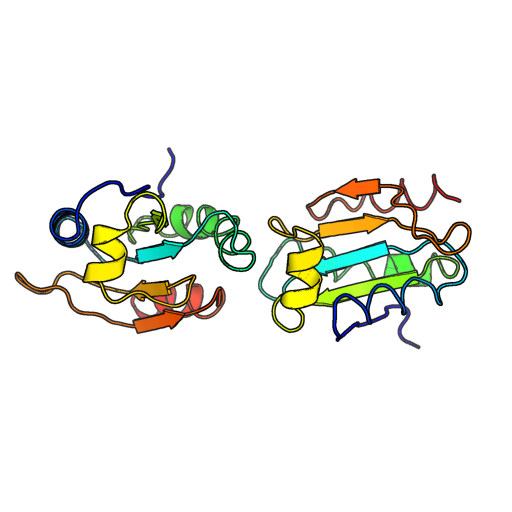 B 1 61 ? 3.487 -15.469 7.738 1.00 5.94 61 ASP B CA 1
ATOM 1476 C C . ASP B 1 61 ? 3.626 -14.014 7.282 1.00 4.94 61 ASP B C 1
ATOM 1477 O O . ASP B 1 61 ? 3.690 -13.112 8.107 1.00 5.00 61 ASP B O 1
ATOM 1482 N N . VAL B 1 62 ? 3.701 -13.794 5.966 1.00 5.80 62 VAL B N 1
ATOM 1483 C CA . VAL B 1 62 ? 3.945 -12.437 5.432 1.00 6.67 62 VAL B CA 1
ATOM 1484 C C . VAL B 1 62 ? 2.742 -11.496 5.564 1.00 7.46 62 VAL B C 1
ATOM 1485 O O . VAL B 1 62 ? 2.907 -10.270 5.548 1.00 8.08 62 VAL B O 1
ATOM 1489 N N . ASP B 1 63 ? 1.546 -12.060 5.705 1.00 6.72 63 ASP B N 1
ATOM 1490 C CA . ASP B 1 63 ? 0.344 -11.247 5.870 1.00 7.78 63 ASP B CA 1
ATOM 1491 C C . ASP B 1 63 ? 0.186 -10.712 7.304 1.00 7.82 63 ASP B C 1
ATOM 1492 O O . ASP B 1 63 ? -0.274 -9.587 7.513 1.00 9.06 63 ASP B O 1
ATOM 1497 N N . LYS B 1 64 ? 0.584 -11.505 8.282 1.00 7.88 64 LYS B N 1
ATOM 1498 C CA A LYS B 1 64 ? 0.507 -11.027 9.667 0.50 8.48 64 LYS B CA 1
ATOM 1499 C CA B LYS B 1 64 ? 0.549 -11.131 9.696 0.50 8.26 64 LYS B CA 1
ATOM 1500 C C . LYS B 1 64 ? 1.815 -10.379 10.108 1.00 8.44 64 LYS B C 1
ATOM 1501 O O . LYS B 1 64 ? 1.825 -9.640 11.096 1.00 8.56 64 LYS B O 1
ATOM 1512 N N . ASN B 1 65 ? 2.899 -10.613 9.365 1.00 7.88 65 ASN B N 1
ATOM 1513 C CA . ASN B 1 65 ? 4.209 -10.035 9.691 1.00 8.31 65 ASN B CA 1
ATOM 1514 C C . ASN B 1 65 ? 4.846 -9.339 8.507 1.00 7.89 65 ASN B C 1
ATOM 1515 O O . ASN B 1 65 ? 5.986 -9.631 8.149 1.00 8.26 65 ASN B O 1
ATOM 1520 N N . GLY B 1 66 ? 4.121 -8.399 7.915 1.00 8.08 66 GLY B N 1
ATOM 1521 C CA . GLY B 1 66 ? 4.591 -7.735 6.698 1.00 8.62 66 GLY B CA 1
ATOM 1522 C C . GLY B 1 66 ? 5.821 -6.867 6.904 1.00 9.00 66 GLY B C 1
ATOM 1523 O O . GLY B 1 66 ? 6.694 -6.830 6.048 1.00 9.00 66 GLY B O 1
ATOM 1524 N N . ASN B 1 67 ? 5.889 -6.174 8.037 1.00 9.83 67 ASN B N 1
ATOM 1525 C CA . ASN B 1 67 ? 7.059 -5.355 8.377 1.00 10.35 67 ASN B CA 1
ATOM 1526 C C . ASN B 1 67 ? 8.342 -6.187 8.446 1.00 10.39 67 ASN B C 1
ATOM 1527 O O . ASN B 1 67 ? 9.352 -5.802 7.889 1.00 10.74 67 ASN B O 1
ATOM 1532 N N . ALA B 1 68 ? 8.283 -7.350 9.086 1.00 10.77 68 ALA B N 1
ATOM 1533 C CA . ALA B 1 68 ? 9.435 -8.244 9.147 1.00 10.97 68 ALA B CA 1
ATOM 1534 C C . ALA B 1 68 ? 9.835 -8.736 7.757 1.00 11.30 68 ALA B C 1
ATOM 1535 O O . ALA B 1 68 ? 11.013 -8.717 7.403 1.00 11.59 68 ALA B O 1
ATOM 1537 N N . ALA B 1 69 ? 8.845 -9.169 6.977 1.00 11.07 69 ALA B N 1
ATOM 1538 C CA . ALA B 1 69 ? 9.062 -9.653 5.616 1.00 11.45 69 ALA B CA 1
ATOM 1539 C C . ALA B 1 69 ? 9.646 -8.579 4.692 1.00 11.35 69 ALA B C 1
ATOM 1540 O O . ALA B 1 69 ? 10.542 -8.852 3.877 1.00 10.36 69 ALA B O 1
ATOM 1542 N N . ASP B 1 70 ? 9.145 -7.358 4.821 1.00 11.70 70 ASP B N 1
ATOM 1543 C CA . ASP B 1 70 ? 9.633 -6.244 4.017 1.00 12.84 70 ASP B CA 1
ATOM 1544 C C . ASP B 1 70 ? 11.107 -5.948 4.294 1.00 13.66 70 ASP B C 1
ATOM 1545 O O . ASP B 1 70 ? 11.876 -5.700 3.361 1.00 14.48 70 ASP B O 1
ATOM 1550 N N . ALA B 1 71 ? 11.497 -6.000 5.561 1.00 14.99 71 ALA B N 1
ATOM 1551 C CA . ALA B 1 71 ? 12.909 -5.849 5.948 1.00 15.54 71 ALA B CA 1
ATOM 1552 C C . ALA B 1 71 ? 13.835 -6.923 5.335 1.00 17.00 71 ALA B C 1
ATOM 1553 O O . ALA B 1 71 ? 15.025 -6.647 5.099 1.00 17.43 71 ALA B O 1
ATOM 1555 N N . TYR B 1 72 ? 13.295 -8.112 5.035 1.00 16.62 72 TYR B N 1
ATOM 1556 C CA . TYR B 1 72 ? 14.050 -9.169 4.332 1.00 16.01 72 TYR B CA 1
ATOM 1557 C C . TYR B 1 72 ? 13.938 -9.180 2.792 1.00 16.82 72 TYR B C 1
ATOM 1558 O O . TYR B 1 72 ? 14.490 -10.083 2.151 1.00 16.71 72 TYR B O 1
ATOM 1567 N N . GLY B 1 73 ? 13.233 -8.220 2.193 1.00 15.96 73 GLY B N 1
ATOM 1568 C CA . GLY B 1 73 ? 13.155 -8.134 0.729 1.00 15.36 73 GLY B CA 1
ATOM 1569 C C . GLY B 1 73 ? 12.315 -9.214 0.072 1.00 15.78 73 GLY B C 1
ATOM 1570 O O . GLY B 1 73 ? 12.511 -9.554 -1.100 1.00 14.40 73 GLY B O 1
ATOM 1571 N N . VAL B 1 74 ? 11.361 -9.745 0.832 1.00 15.22 74 VAL B N 1
ATOM 1572 C CA . VAL B 1 74 ? 10.592 -10.894 0.394 1.00 15.04 74 VAL B CA 1
ATOM 1573 C C . VAL B 1 74 ? 9.625 -10.497 -0.720 1.00 14.76 74 VAL B C 1
ATOM 1574 O O . VAL B 1 74 ? 8.783 -9.622 -0.532 1.00 14.86 74 VAL B O 1
ATOM 1578 N N . SER B 1 75 ? 9.769 -11.135 -1.883 1.00 14.58 75 SER B N 1
ATOM 1579 C CA A SER B 1 75 ? 8.875 -10.910 -3.011 0.50 14.01 75 SER B CA 1
ATOM 1580 C CA B SER B 1 75 ? 8.892 -10.905 -3.012 0.50 14.15 75 SER B CA 1
ATOM 1581 C C . SER B 1 75 ? 8.305 -12.239 -3.468 1.00 14.01 75 SER B C 1
ATOM 1582 O O . SER B 1 75 ? 7.114 -12.514 -3.268 1.00 14.84 75 SER B O 1
ATOM 1587 N N . SER B 1 76 ? 9.130 -13.070 -4.085 1.00 13.23 76 SER B N 1
ATOM 1588 C CA . SER B 1 76 ? 8.707 -14.403 -4.372 1.00 13.43 76 SER B CA 1
ATOM 1589 C C . SER B 1 76 ? 8.638 -15.113 -3.015 1.00 12.78 76 SER B C 1
ATOM 1590 O O . SER B 1 76 ? 9.408 -14.793 -2.090 1.00 13.62 76 SER B O 1
ATOM 1593 N N . ILE B 1 77 ? 7.679 -16.021 -2.885 1.00 11.52 77 ILE B N 1
ATOM 1594 C CA . ILE B 1 77 ? 7.548 -16.874 -1.722 1.00 10.64 77 ILE B CA 1
ATOM 1595 C C . ILE B 1 77 ? 7.303 -18.295 -2.217 1.00 10.54 77 ILE B C 1
ATOM 1596 O O . ILE B 1 77 ? 6.845 -18.480 -3.354 1.00 11.20 77 ILE B O 1
ATOM 1601 N N . PRO B 1 78 ? 7.627 -19.300 -1.396 1.00 8.91 78 PRO B N 1
ATOM 1602 C CA . PRO B 1 78 ? 8.222 -19.167 -0.066 1.00 8.57 78 PRO B CA 1
ATOM 1603 C C . PRO B 1 78 ? 9.643 -18.608 -0.172 1.00 7.32 78 PRO B C 1
ATOM 1604 O O . PRO B 1 78 ? 10.340 -18.875 -1.143 1.00 6.30 78 PRO B O 1
ATOM 1608 N N . ALA B 1 79 ? 10.038 -17.797 0.798 1.00 6.71 79 ALA B N 1
ATOM 1609 C CA . ALA B 1 79 ? 11.376 -17.227 0.826 1.00 5.83 79 ALA B CA 1
ATOM 1610 C C . ALA B 1 79 ? 12.131 -17.851 1.994 1.00 5.03 79 ALA B C 1
ATOM 1611 O O . ALA B 1 79 ? 11.742 -17.678 3.165 1.00 5.26 79 ALA B O 1
ATOM 1613 N N . LEU B 1 80 ? 13.168 -18.617 1.651 1.00 4.76 80 LEU B N 1
ATOM 1614 C CA . LEU B 1 80 ? 13.973 -19.398 2.597 1.00 5.17 80 LEU B CA 1
ATOM 1615 C C . LEU B 1 80 ? 15.317 -18.736 2.877 1.00 5.13 80 LEU B C 1
ATOM 1616 O O . LEU B 1 80 ? 16.004 -18.293 1.949 1.00 3.92 80 LEU B O 1
ATOM 1621 N N . PHE B 1 81 ? 15.675 -18.667 4.161 1.00 5.59 81 PHE B N 1
ATOM 1622 C CA . PHE B 1 81 ? 16.965 -18.145 4.597 1.00 5.81 81 PHE B CA 1
ATOM 1623 C C . PHE B 1 81 ? 17.560 -19.115 5.629 1.00 5.13 81 PHE B C 1
ATOM 1624 O O . PHE B 1 81 ? 16.983 -19.320 6.709 1.00 4.07 81 PHE B O 1
ATOM 1632 N N . PHE B 1 82 ? 18.691 -19.720 5.284 1.00 3.95 82 PHE B N 1
ATOM 1633 C CA . PHE B 1 82 ? 19.492 -20.479 6.236 1.00 4.84 82 PHE B CA 1
ATOM 1634 C C . PHE B 1 82 ? 20.470 -19.528 6.902 1.00 4.99 82 PHE B C 1
ATOM 1635 O O . PHE B 1 82 ? 21.270 -18.879 6.231 1.00 3.25 82 PHE B O 1
ATOM 1643 N N . VAL B 1 83 ? 20.396 -19.451 8.230 1.00 6.33 83 VAL B N 1
ATOM 1644 C CA . VAL B 1 83 ? 21.228 -18.532 8.979 1.00 6.85 83 VAL B CA 1
ATOM 1645 C C . VAL B 1 83 ? 21.774 -19.185 10.239 1.00 7.55 83 VAL B C 1
ATOM 1646 O O . VAL B 1 83 ? 21.245 -20.200 10.717 1.00 6.18 83 VAL B O 1
ATOM 1650 N N . LYS B 1 84 ? 22.832 -18.586 10.768 1.00 8.52 84 LYS B N 1
ATOM 1651 C CA . LYS B 1 84 ? 23.466 -19.060 11.988 1.00 9.81 84 LYS B CA 1
ATOM 1652 C C . LYS B 1 84 ? 24.068 -17.866 12.715 1.00 10.10 84 LYS B C 1
ATOM 1653 O O . LYS B 1 84 ? 24.645 -16.976 12.091 1.00 9.95 84 LYS B O 1
ATOM 1659 N N . LYS B 1 85 ? 23.942 -17.843 14.032 1.00 11.34 85 LYS B N 1
ATOM 1660 C CA . LYS B 1 85 ? 24.626 -16.834 14.810 1.00 12.56 85 LYS B CA 1
ATOM 1661 C C . LYS B 1 85 ? 26.106 -17.165 14.795 1.00 13.26 85 LYS B C 1
ATOM 1662 O O . LYS B 1 85 ? 26.492 -18.300 15.082 1.00 12.42 85 LYS B O 1
ATOM 1668 N N . GLU B 1 86 ? 26.919 -16.173 14.440 1.00 14.74 86 GLU B N 1
ATOM 1669 C CA . GLU B 1 86 ? 28.374 -16.260 14.596 1.00 16.20 86 GLU B CA 1
ATOM 1670 C C . GLU B 1 86 ? 28.859 -14.983 15.274 1.00 17.09 86 GLU B C 1
ATOM 1671 O O . GLU B 1 86 ? 28.825 -13.898 14.678 1.00 16.48 86 GLU B O 1
ATOM 1677 N N . GLY B 1 87 ? 29.302 -15.118 16.526 1.00 18.32 87 GLY B N 1
ATOM 1678 C CA . GLY B 1 87 ? 29.553 -13.972 17.382 1.00 18.69 87 GLY B CA 1
ATOM 1679 C C . GLY B 1 87 ? 28.209 -13.403 17.793 1.00 19.87 87 GLY B C 1
ATOM 1680 O O . GLY B 1 87 ? 27.312 -14.154 18.170 1.00 21.51 87 GLY B O 1
ATOM 1681 N N . ASN B 1 88 ? 28.069 -12.080 17.704 1.00 20.43 88 ASN B N 1
ATOM 1682 C CA . ASN B 1 88 ? 26.799 -11.397 17.972 1.00 19.69 88 ASN B CA 1
ATOM 1683 C C . ASN B 1 88 ? 26.111 -10.971 16.674 1.00 20.19 88 ASN B C 1
ATOM 1684 O O . ASN B 1 88 ? 25.288 -10.039 16.660 1.00 21.12 88 ASN B O 1
ATOM 1689 N N . GLU B 1 89 ? 26.441 -11.659 15.582 1.00 18.98 89 GLU B N 1
ATOM 1690 C CA . GLU B 1 89 ? 25.870 -11.352 14.286 1.00 17.50 89 GLU B CA 1
ATOM 1691 C C . GLU B 1 89 ? 25.246 -12.592 13.713 1.00 15.58 89 GLU B C 1
ATOM 1692 O O . GLU B 1 89 ? 25.586 -13.712 14.090 1.00 16.08 89 GLU B O 1
ATOM 1698 N N . ILE B 1 90 ? 24.345 -12.374 12.772 1.00 13.45 90 ILE B N 1
ATOM 1699 C CA . ILE B 1 90 ? 23.707 -13.458 12.068 1.00 11.94 90 ILE B CA 1
ATOM 1700 C C . ILE B 1 90 ? 24.366 -13.598 10.697 1.00 11.04 90 ILE B C 1
ATOM 1701 O O . ILE B 1 90 ? 24.413 -12.638 9.922 1.00 11.74 90 ILE B O 1
ATOM 1706 N N . LYS B 1 91 ? 24.908 -14.782 10.428 1.00 9.87 91 LYS B N 1
ATOM 1707 C CA A LYS B 1 91 ? 25.451 -15.111 9.111 0.35 9.49 91 LYS B CA 1
ATOM 1708 C CA B LYS B 1 91 ? 25.444 -15.101 9.110 0.65 9.67 91 LYS B CA 1
ATOM 1709 C C . LYS B 1 91 ? 24.369 -15.786 8.264 1.00 8.89 91 LYS B C 1
ATOM 1710 O O . LYS B 1 91 ? 23.674 -16.683 8.736 1.00 7.73 91 LYS B O 1
ATOM 1721 N N . THR B 1 92 ? 24.224 -15.345 7.018 1.00 7.76 92 THR B N 1
ATOM 1722 C CA . THR B 1 92 ? 23.327 -15.999 6.064 1.00 7.72 92 THR B CA 1
ATOM 1723 C C . THR B 1 92 ? 24.164 -17.026 5.288 1.00 6.95 92 THR B C 1
ATOM 1724 O O . THR B 1 92 ? 2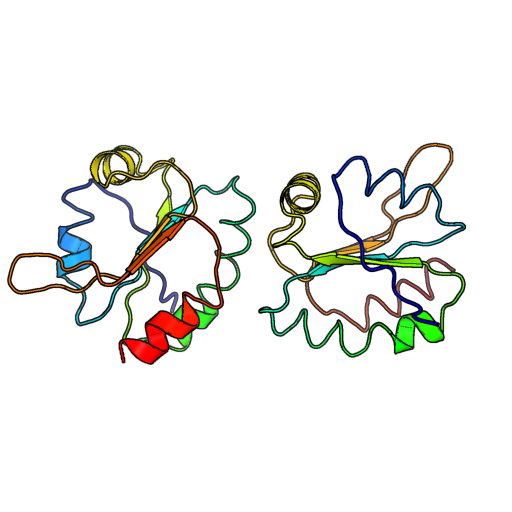5.159 -16.682 4.657 1.00 5.90 92 THR B O 1
ATOM 1728 N N . LEU B 1 93 ? 23.749 -18.287 5.365 1.00 6.56 93 LEU B N 1
ATOM 1729 C CA A LEU B 1 93 ? 24.496 -19.393 4.767 0.30 6.61 93 LEU B CA 1
ATOM 1730 C CA B LEU B 1 93 ? 24.475 -19.412 4.774 0.70 6.58 93 LEU B CA 1
ATOM 1731 C C . LEU B 1 93 ? 23.951 -19.752 3.386 1.00 6.14 93 LEU B C 1
ATOM 1732 O O . LEU B 1 93 ? 24.705 -20.155 2.504 1.00 5.62 93 LEU B O 1
ATOM 1741 N N . ASP B 1 94 ? 22.644 -19.587 3.201 1.00 6.10 94 ASP B N 1
ATOM 1742 C CA . ASP B 1 94 ? 22.025 -19.744 1.899 1.00 5.84 94 ASP B CA 1
ATOM 1743 C C . ASP B 1 94 ? 20.708 -19.000 1.900 1.00 4.59 94 ASP B C 1
ATOM 1744 O O . ASP B 1 94 ? 20.055 -18.869 2.949 1.00 4.47 94 ASP B O 1
ATOM 1749 N N . GLN B 1 95 ? 20.297 -18.525 0.735 1.00 4.11 95 GLN B N 1
ATOM 1750 C CA . GLN B 1 95 ? 18.956 -17.969 0.604 1.00 5.67 95 GLN B CA 1
ATOM 1751 C C . GLN B 1 95 ? 18.416 -18.223 -0.783 1.00 5.00 95 GLN B C 1
ATOM 1752 O O . GLN B 1 95 ? 19.143 -18.154 -1.761 1.00 4.83 95 GLN B O 1
ATOM 1758 N N . PHE B 1 96 ? 17.134 -18.519 -0.859 1.00 4.35 96 PHE B N 1
ATOM 1759 C CA . PHE B 1 96 ? 16.514 -18.766 -2.142 1.00 5.34 96 PHE B CA 1
ATOM 1760 C C . PHE B 1 96 ? 15.018 -18.646 -2.018 1.00 5.71 96 PHE B C 1
ATOM 1761 O O . PHE B 1 96 ? 14.498 -18.454 -0.923 1.00 5.67 96 PHE B O 1
ATOM 1769 N N . VAL B 1 97 ? 14.337 -18.705 -3.163 1.00 5.16 97 VAL B N 1
ATOM 1770 C CA A VAL B 1 97 ? 12.885 -18.650 -3.181 0.50 6.05 97 VAL B CA 1
ATOM 1771 C CA B VAL B 1 97 ? 12.897 -18.639 -3.198 0.50 6.35 97 VAL B CA 1
ATOM 1772 C C . VAL B 1 97 ? 12.343 -19.859 -3.925 1.00 6.70 97 VAL B C 1
ATOM 1773 O O . VAL B 1 97 ? 12.991 -20.384 -4.849 1.00 7.15 97 VAL B O 1
ATOM 1780 N N . GLY B 1 98 ? 11.163 -20.293 -3.501 1.00 6.34 98 GLY B N 1
ATOM 1781 C CA . GLY B 1 98 ? 10.459 -21.421 -4.100 1.00 6.20 98 GLY B CA 1
ATOM 1782 C C . GLY B 1 98 ? 10.520 -22.605 -3.170 1.00 5.90 98 GLY B C 1
ATOM 1783 O O . GLY B 1 98 ? 11.391 -22.666 -2.283 1.00 6.02 98 GLY B O 1
ATOM 1784 N N . ALA B 1 99 ? 9.621 -23.569 -3.375 1.00 6.05 99 ALA B N 1
ATOM 1785 C CA . ALA B 1 99 ? 9.554 -24.748 -2.500 1.00 6.39 99 ALA B CA 1
ATOM 1786 C C . ALA B 1 99 ? 10.554 -25.811 -2.958 1.00 6.85 99 ALA B C 1
ATOM 1787 O O . ALA B 1 99 ? 10.183 -26.917 -3.390 1.00 5.65 99 ALA B O 1
ATOM 1789 N N . ASP B 1 100 ? 11.828 -25.461 -2.849 1.00 6.64 100 ASP B N 1
ATOM 1790 C CA . ASP B 1 100 ? 12.907 -26.317 -3.315 1.00 6.17 100 ASP B CA 1
ATOM 1791 C C . ASP B 1 100 ? 13.317 -27.221 -2.169 1.00 4.94 100 ASP B C 1
ATOM 1792 O O . ASP B 1 100 ? 14.300 -26.962 -1.472 1.00 3.75 100 ASP B O 1
ATOM 1797 N N . VAL B 1 101 ? 12.545 -28.290 -1.992 1.00 4.58 101 VAL B N 1
ATOM 1798 C CA . VAL B 1 101 ? 12.728 -29.204 -0.883 1.00 5.04 101 VAL B CA 1
ATOM 1799 C C . VAL B 1 101 ? 14.086 -29.907 -0.964 1.00 5.19 101 VAL B C 1
ATOM 1800 O O . VAL B 1 101 ? 14.752 -30.086 0.054 1.00 4.93 101 VAL B O 1
ATOM 1804 N N . SER B 1 102 ? 14.507 -30.280 -2.171 1.00 4.83 102 SER B N 1
ATOM 1805 C CA A SER B 1 102 ? 15.788 -30.951 -2.322 0.60 4.82 102 SER B CA 1
ATOM 1806 C CA B SER B 1 102 ? 15.802 -30.924 -2.398 0.40 4.87 102 SER B CA 1
ATOM 1807 C C . SER B 1 102 ? 16.923 -30.062 -1.827 1.00 4.60 102 SER B C 1
ATOM 1808 O O . SER B 1 102 ? 17.804 -30.547 -1.128 1.00 5.96 102 SER B O 1
ATOM 1813 N N . ARG B 1 103 ? 16.867 -28.770 -2.150 1.00 3.74 103 ARG B N 1
ATOM 1814 C CA A ARG B 1 103 ? 17.891 -27.831 -1.709 0.15 3.90 103 ARG B CA 1
ATOM 1815 C CA B ARG B 1 103 ? 17.852 -27.793 -1.704 0.85 3.99 103 ARG B CA 1
ATOM 1816 C C . ARG B 1 103 ? 17.832 -27.590 -0.197 1.00 3.48 103 ARG B C 1
ATOM 1817 O O . ARG B 1 103 ? 18.875 -27.431 0.438 1.00 3.39 103 ARG B O 1
ATOM 1832 N N . ILE B 1 104 ? 16.631 -27.578 0.383 1.00 3.57 104 ILE B N 1
ATOM 1833 C CA . ILE B 1 104 ? 16.498 -27.464 1.834 1.00 4.07 104 ILE B CA 1
ATOM 1834 C C . ILE B 1 104 ? 17.210 -28.644 2.496 1.00 3.62 104 ILE B C 1
ATOM 1835 O O . ILE B 1 104 ? 18.010 -28.463 3.423 1.00 3.28 104 ILE B O 1
ATOM 1840 N N . LYS B 1 105 ? 16.928 -29.848 2.001 1.00 3.23 105 LYS B N 1
ATOM 1841 C CA . LYS B 1 105 ? 17.495 -31.061 2.585 1.00 4.23 105 LYS B CA 1
ATOM 1842 C C . LYS B 1 105 ? 19.018 -31.153 2.383 1.00 4.50 105 LYS B C 1
ATOM 1843 O O . LYS B 1 105 ? 19.751 -31.580 3.280 1.00 3.65 105 LYS B O 1
ATOM 1849 N N . ALA B 1 106 ? 19.493 -30.746 1.210 1.00 4.77 106 ALA B N 1
ATOM 1850 C CA . ALA B 1 106 ? 20.933 -30.741 0.922 1.00 4.64 106 ALA B CA 1
ATOM 1851 C C . ALA B 1 106 ? 21.674 -29.741 1.805 1.00 4.78 106 ALA B C 1
ATOM 1852 O O . ALA B 1 106 ? 22.740 -30.048 2.343 1.00 4.97 106 ALA B O 1
ATOM 1854 N N . ASP B 1 107 ? 21.116 -28.545 1.940 1.00 4.91 107 ASP B N 1
ATOM 1855 C CA . ASP B 1 107 ? 21.679 -27.503 2.800 1.00 6.11 107 ASP B CA 1
ATOM 1856 C C . ASP B 1 107 ? 21.797 -27.958 4.257 1.00 6.53 107 ASP B C 1
ATOM 1857 O O . ASP B 1 107 ? 22.794 -27.682 4.923 1.00 5.78 107 ASP B O 1
ATOM 1862 N N . ILE B 1 108 ? 20.759 -28.619 4.760 1.00 6.65 108 ILE B N 1
ATOM 1863 C CA . ILE B 1 108 ? 20.778 -29.163 6.129 1.00 7.84 108 ILE B CA 1
ATOM 1864 C C . ILE B 1 108 ? 21.965 -30.123 6.313 1.00 8.62 108 ILE B C 1
ATOM 1865 O O . ILE B 1 108 ? 22.728 -30.017 7.280 1.00 8.12 108 ILE B O 1
ATOM 1870 N N . GLU B 1 109 ? 22.154 -31.031 5.362 1.00 10.15 109 GLU B N 1
ATOM 1871 C CA A GLU B 1 109 ? 23.286 -31.954 5.401 0.50 10.87 109 GLU B CA 1
ATOM 1872 C CA B GLU B 1 109 ? 23.272 -31.955 5.455 0.50 10.87 109 GLU B CA 1
ATOM 1873 C C . GLU B 1 109 ? 24.606 -31.202 5.265 1.00 11.61 109 GLU B C 1
ATOM 1874 O O . GLU B 1 109 ? 25.574 -31.490 5.957 1.00 10.77 109 GLU B O 1
ATOM 1885 N N . LYS B 1 110 ? 24.637 -30.230 4.356 1.00 12.91 110 LYS B N 1
ATOM 1886 C CA . LYS B 1 110 ? 25.843 -29.440 4.093 1.00 13.82 110 LYS B CA 1
ATOM 1887 C C . LYS B 1 110 ? 26.319 -28.711 5.332 1.00 15.04 110 LYS B C 1
ATOM 1888 O O . LYS B 1 110 ? 27.476 -28.840 5.737 1.00 14.85 110 LYS B O 1
ATOM 1894 N N . PHE B 1 111 ? 25.425 -27.945 5.944 1.00 15.58 111 PHE B N 1
ATOM 1895 C CA . PHE B 1 111 ? 25.857 -27.038 6.993 1.00 17.17 111 PHE B CA 1
ATOM 1896 C C . PHE B 1 111 ? 26.259 -27.798 8.253 1.00 18.43 111 PHE B C 1
ATOM 1897 O O . PHE B 1 111 ? 27.180 -27.379 8.957 1.00 19.68 111 PHE B O 1
ATOM 1905 N N . LYS B 1 112 ? 25.625 -28.944 8.491 1.00 19.09 112 LYS B N 1
ATOM 1906 C CA . LYS B 1 112 ? 26.106 -29.913 9.477 1.00 19.69 112 LYS B CA 1
ATOM 1907 C C . LYS B 1 112 ? 25.226 -31.164 9.480 1.00 20.81 112 LYS B C 1
ATOM 1908 O O . LYS B 1 112 ? 24.001 -31.089 9.558 1.00 22.57 112 LYS B O 1
#

Foldseek 3Di:
DQQAAEDADALVVVQVVQQVQPWKEKEWEDAPVDPQRVVLVVCVSVVCVVCVSYYYYYYHCVRHVNNCVVVPHDADRKIWIWTDDPPDIDTDDIDHGNPVVVVVVVSVVRD/DQLAAEDADALVVVLVVQVVQPWKEKEWEAAPVDPQRVVLVVCVSVVSVVQVSYYYYYYYCVRYVNNCVVVVDDAPRKIWIWTDDPNDIDTPDIDHTNPVVVVNVVSVVVD

Sequence (222 aa):
SDPIIVHFNNGTHEALLLNRIKEAPGLVVLLVDFFATWCCGPCCQRRLGQQIILLPSIAEANKKDVVTFIIKVDVDKKNGNAADAYGVSSIPALFFVKKEGNEIIKTLLDQFVGADVSRRIKADIEKFKKSDPIVHFNGTHEALLLNNRRIKKEAPGLVVLVDFFATWCCGPCCQQRRLGQIILLPSIAEANKDVTFIKVDVDKKNGNAADAYGVSSSIPALFFVKKEGNEIKKTLLDQFVVGADVSSRRIKADIEEKFK

Nearest PDB structures (foldseek):
  2f51-assembly2_B  TM=9.996E-01  e=1.742E-23  Trichomonas vaginalis
  3hhv-assembly1_A-2  TM=9.069E-01  e=4.871E-10  Saccharolobus solfataricus
  4pom-assembly2_B  TM=9.129E-01  e=2.583E-09  Homo sapiens
  1r26-assembly1_A  TM=9.086E-01  e=3.050E-08  Trypanosoma brucei brucei
  7ysi-assembly1_A  TM=8.444E-01  e=1.159E-07  Acinetobacter baumannii

InterPro domains:
  IPR013766 Thioredoxin domain [PF00085] (14-104)
  IPR013766 Thioredoxin domain [PS51352] (1-112)
  IPR017937 Thioredoxin, conserved site [PS00194] (27-45)
  IPR036249 Thioredoxin-like superfamily [SSF52833] (11-111)
  IPR050620 Thioredoxin H-type-like [PTHR10438] (14-110)

Radius of gyration: 20.43 Å; Cα contacts (8 Å, |Δi|>4): 446; chains: 2; bounding box: 52×47×45 Å

Organism: Trichomonas vaginalis (NCBI:txid5722)